Protein AF-A0A931T6P8-F1 (afdb_monomer_lite)

Radius of gyration: 21.09 Å; chains: 1; bounding box: 50×31×60 Å

Foldseek 3Di:
DPPQDWDADPNATAGEQECAPNDLVRLVVRLVVVVVVQVPADWLQHHYEYECAPPDDDPVSVVSVLVSLQVSLRRHNAYEYERCVPPVVVQVVSCVRSVHNYYYDPDDVVSSVVSVVSRDPPVPPPDPDPPQWDWDDDPNATATEHECRSPDPVRLLVSLVVNLVVQVPADFLRYEYEYEDDSYDDDPVSVVSVLCSLQSNNRRYQAYEYEHCDVNQVVVVVSCVVRVHHYDYDPDDVVRRVVSVVSVVVSVVD

Structure (mmCIF, N/CA/C/O backbone):
data_AF-A0A931T6P8-F1
#
_entry.id   AF-A0A931T6P8-F1
#
loop_
_atom_site.group_PDB
_atom_site.id
_atom_site.type_symbol
_atom_site.label_atom_id
_atom_site.label_alt_id
_atom_site.label_comp_id
_atom_site.label_asym_id
_atom_site.label_entity_id
_atom_site.label_seq_id
_atom_site.pdbx_PDB_ins_code
_atom_site.Cartn_x
_atom_site.Cartn_y
_atom_site.Cartn_z
_atom_site.occupancy
_atom_site.B_iso_or_equiv
_atom_site.auth_seq_id
_atom_site.auth_comp_id
_atom_site.auth_asym_id
_atom_site.auth_atom_id
_atom_site.pdbx_PDB_model_num
ATOM 1 N N . MET A 1 1 ? 8.981 4.188 -32.447 1.00 56.59 1 MET A N 1
ATOM 2 C CA . MET A 1 1 ? 8.671 3.344 -31.278 1.00 56.59 1 MET A CA 1
ATOM 3 C C . MET A 1 1 ? 7.457 3.968 -30.621 1.00 56.59 1 MET A C 1
ATOM 5 O O . MET A 1 1 ? 7.487 5.170 -30.411 1.00 56.59 1 MET A O 1
ATOM 9 N N . ASP A 1 2 ? 6.386 3.205 -30.419 1.00 75.81 2 ASP A N 1
ATOM 10 C CA . ASP A 1 2 ? 5.146 3.696 -29.800 1.00 75.81 2 ASP A CA 1
ATOM 11 C C . ASP A 1 2 ? 5.153 3.282 -28.321 1.00 75.81 2 ASP A C 1
ATOM 13 O O . ASP A 1 2 ? 4.656 2.219 -27.945 1.00 75.81 2 ASP A O 1
ATOM 17 N N . THR A 1 3 ? 5.896 4.038 -27.516 1.00 86.19 3 THR A N 1
ATOM 18 C CA . THR A 1 3 ? 6.133 3.801 -26.087 1.00 86.19 3 THR A CA 1
ATOM 19 C C . THR A 1 3 ? 6.489 5.133 -25.433 1.00 86.19 3 THR A C 1
ATOM 21 O O . THR A 1 3 ? 7.280 5.869 -26.022 1.00 86.19 3 THR A O 1
ATOM 24 N N . PRO A 1 4 ? 5.993 5.436 -24.223 1.00 92.06 4 PRO A N 1
ATOM 25 C CA . PRO A 1 4 ? 5.059 4.665 -23.392 1.00 92.06 4 PRO A CA 1
ATOM 26 C C . PRO A 1 4 ? 3.636 4.582 -23.978 1.00 92.06 4 PRO A C 1
ATOM 28 O O . PRO A 1 4 ? 3.110 5.569 -24.480 1.00 92.06 4 PRO A O 1
ATOM 31 N N . ARG A 1 5 ? 2.961 3.430 -23.855 1.00 94.56 5 ARG A N 1
ATOM 32 C CA . ARG A 1 5 ? 1.541 3.292 -24.255 1.00 94.56 5 ARG A CA 1
ATOM 33 C C . ARG A 1 5 ? 0.763 2.338 -23.360 1.00 94.56 5 ARG A C 1
ATOM 35 O O . ARG A 1 5 ? 1.334 1.398 -22.821 1.00 94.56 5 ARG A O 1
ATOM 42 N N . PHE A 1 6 ? -0.547 2.532 -23.243 1.00 94.12 6 PHE A N 1
ATOM 43 C CA . PHE A 1 6 ? -1.414 1.590 -22.533 1.00 94.12 6 PHE A CA 1
ATOM 44 C C . PHE A 1 6 ? -1.954 0.503 -23.463 1.00 94.12 6 PHE A C 1
ATOM 46 O O . PHE A 1 6 ? -2.319 0.771 -24.607 1.00 94.12 6 PHE A O 1
ATOM 53 N N . VAL A 1 7 ? -2.047 -0.718 -22.942 1.00 95.19 7 VAL A N 1
ATOM 54 C CA . VAL A 1 7 ? -2.802 -1.825 -23.537 1.00 95.19 7 VAL A CA 1
ATOM 55 C C . VAL A 1 7 ? -3.835 -2.334 -22.549 1.00 95.19 7 VAL A C 1
ATOM 57 O O . VAL A 1 7 ? -3.605 -2.316 -21.339 1.00 95.19 7 VAL A O 1
ATOM 60 N N . THR A 1 8 ? -4.959 -2.816 -23.067 1.00 93.31 8 THR A N 1
ATOM 61 C CA . THR A 1 8 ? -5.958 -3.514 -22.261 1.00 93.31 8 THR A CA 1
ATOM 62 C C . THR A 1 8 ? -5.798 -5.016 -22.461 1.00 93.31 8 THR A C 1
ATOM 64 O O . THR A 1 8 ? -5.935 -5.505 -23.580 1.00 93.31 8 THR A O 1
ATOM 67 N N . HIS A 1 9 ? -5.547 -5.751 -21.378 1.00 93.62 9 HIS A N 1
ATOM 68 C CA . HIS A 1 9 ? -5.449 -7.213 -21.377 1.00 93.62 9 HIS A CA 1
ATOM 69 C C . HIS A 1 9 ? -6.305 -7.782 -20.253 1.00 93.62 9 HIS A C 1
ATOM 71 O O . HIS A 1 9 ? -6.116 -7.422 -19.095 1.00 93.62 9 HIS A O 1
ATOM 77 N N . ARG A 1 10 ? -7.281 -8.639 -20.580 1.00 89.94 10 ARG A N 1
ATOM 78 C CA . ARG A 1 10 ? -8.224 -9.231 -19.603 1.00 89.94 10 ARG A CA 1
ATOM 79 C C . ARG A 1 10 ? -8.883 -8.204 -18.658 1.00 89.94 10 ARG A C 1
ATOM 81 O O . ARG A 1 10 ? -9.128 -8.493 -17.495 1.00 89.94 10 ARG A O 1
ATOM 88 N N . GLY A 1 11 ? -9.172 -7.000 -19.161 1.00 85.25 11 GLY A N 1
ATOM 89 C CA . GLY A 1 11 ? -9.772 -5.908 -18.379 1.00 85.25 11 GLY A CA 1
ATOM 90 C C . GLY A 1 11 ? -8.785 -5.095 -17.527 1.00 85.25 11 GLY A C 1
ATOM 91 O O . GLY A 1 11 ? -9.181 -4.094 -16.926 1.00 85.25 11 GLY A O 1
ATOM 92 N N . ALA A 1 12 ? -7.505 -5.467 -17.513 1.00 86.50 12 ALA A N 1
ATOM 93 C CA . ALA A 1 12 ? -6.438 -4.695 -16.895 1.00 86.50 12 ALA A CA 1
ATOM 94 C C . ALA A 1 12 ? -5.843 -3.692 -17.887 1.00 86.50 12 ALA A C 1
ATOM 96 O O . ALA A 1 12 ? -5.541 -4.047 -19.026 1.00 86.50 12 ALA A O 1
ATOM 97 N N . ASN A 1 13 ? -5.632 -2.451 -17.441 1.00 92.56 13 ASN A N 1
ATOM 98 C CA . ASN A 1 13 ? -4.863 -1.457 -18.189 1.00 92.56 13 ASN A CA 1
ATOM 99 C C . ASN A 1 13 ? -3.390 -1.549 -17.784 1.00 92.56 13 ASN A C 1
ATOM 101 O O . ASN A 1 13 ? -3.043 -1.330 -16.623 1.00 92.56 13 ASN A O 1
ATOM 105 N N . ILE A 1 14 ? -2.535 -1.876 -18.748 1.00 94.94 14 ILE A N 1
ATOM 106 C CA . ILE A 1 14 ? -1.112 -2.145 -18.551 1.00 94.94 14 ILE A CA 1
ATOM 107 C C . ILE A 1 14 ? -0.308 -1.120 -19.348 1.00 94.94 14 ILE A C 1
ATOM 109 O O . ILE A 1 14 ? -0.512 -0.962 -20.550 1.00 94.94 14 ILE A O 1
ATOM 113 N N . LEU A 1 15 ? 0.608 -0.420 -18.680 1.00 95.81 15 LEU A N 1
ATOM 114 C CA . LEU A 1 15 ? 1.569 0.467 -19.323 1.00 95.81 15 LEU A CA 1
ATOM 115 C C . LEU A 1 15 ? 2.698 -0.364 -19.928 1.00 95.81 15 LEU A C 1
ATOM 117 O O . LEU A 1 15 ? 3.416 -1.060 -19.215 1.00 95.81 15 LEU A O 1
ATOM 121 N N . VAL A 1 16 ? 2.873 -0.265 -21.235 1.00 94.75 16 VAL A N 1
ATOM 122 C CA . VAL A 1 16 ? 3.936 -0.932 -21.978 1.00 94.75 16 VAL A CA 1
ATOM 123 C C . VAL A 1 16 ? 5.077 0.047 -22.217 1.00 94.75 16 VAL A C 1
ATOM 125 O O . VAL A 1 16 ? 4.866 1.136 -22.758 1.00 94.75 16 VAL A O 1
ATOM 128 N N . LEU A 1 17 ? 6.274 -0.372 -21.815 1.00 92.75 17 LEU A N 1
ATOM 129 C CA . LEU A 1 17 ? 7.544 0.309 -22.018 1.00 92.75 17 LEU A CA 1
ATOM 130 C C . LEU A 1 17 ? 8.416 -0.559 -22.924 1.00 92.75 17 LEU A C 1
ATOM 132 O O . LEU A 1 17 ? 8.845 -1.640 -22.530 1.00 92.75 17 LEU A O 1
ATOM 136 N N . ASP A 1 18 ? 8.649 -0.114 -24.152 1.00 90.44 18 ASP A N 1
ATOM 137 C CA . ASP A 1 18 ? 9.391 -0.892 -25.141 1.00 90.44 18 ASP A CA 1
ATOM 138 C C . ASP A 1 18 ? 10.801 -0.332 -25.335 1.00 90.44 18 ASP A C 1
ATOM 140 O O . ASP A 1 18 ? 10.979 0.752 -25.886 1.00 90.44 18 ASP A O 1
ATOM 144 N N . TYR A 1 19 ? 11.809 -1.053 -24.850 1.00 87.25 19 TYR A N 1
ATOM 145 C CA . TYR A 1 19 ? 13.216 -0.670 -24.986 1.00 87.25 19 TYR A CA 1
ATOM 146 C C . TYR A 1 19 ? 13.944 -1.514 -26.033 1.00 87.25 19 TYR A C 1
ATOM 148 O O . TYR A 1 19 ? 15.168 -1.417 -26.140 1.00 87.25 19 TYR A O 1
ATOM 156 N N . ALA A 1 20 ? 13.231 -2.353 -26.791 1.00 83.69 20 ALA A N 1
ATOM 157 C CA . ALA A 1 20 ? 13.868 -3.273 -27.718 1.00 83.69 20 ALA A CA 1
ATOM 158 C C . ALA A 1 20 ? 14.706 -2.516 -28.764 1.00 83.69 20 ALA A C 1
ATOM 160 O O . ALA A 1 20 ? 14.203 -1.646 -29.479 1.00 83.69 20 ALA A O 1
ATOM 161 N N . GLY A 1 21 ? 16.005 -2.827 -28.824 1.00 80.00 21 GLY A N 1
ATOM 162 C CA . GLY A 1 21 ? 16.964 -2.180 -29.728 1.00 80.00 21 GLY A CA 1
ATOM 163 C C . GLY A 1 21 ? 17.149 -0.666 -29.533 1.00 80.00 21 GLY A C 1
ATOM 164 O O . GLY A 1 21 ? 17.643 -0.001 -30.444 1.00 80.00 21 GLY A O 1
ATOM 165 N N . ALA A 1 22 ? 16.735 -0.096 -28.396 1.00 82.88 22 ALA A N 1
ATOM 166 C CA . ALA A 1 22 ? 16.905 1.330 -28.131 1.00 82.88 22 ALA A CA 1
ATOM 167 C C . ALA A 1 22 ? 18.387 1.697 -27.918 1.00 82.88 22 ALA A C 1
ATOM 169 O O . ALA A 1 22 ? 19.143 0.984 -27.264 1.00 82.88 22 ALA A O 1
ATOM 170 N N . SER A 1 23 ? 18.804 2.854 -28.432 1.00 81.44 23 SER A N 1
ATOM 171 C CA . SER A 1 23 ? 20.076 3.484 -28.072 1.00 81.44 23 SER A CA 1
ATOM 172 C C . SER A 1 23 ? 19.998 4.140 -26.686 1.00 81.44 23 SER A C 1
ATOM 174 O O . SER A 1 23 ? 18.911 4.393 -26.165 1.00 81.44 23 SER A O 1
ATOM 176 N N . ALA A 1 24 ? 21.140 4.519 -26.103 1.00 78.00 24 ALA A N 1
ATOM 177 C CA . ALA A 1 24 ? 21.168 5.226 -24.818 1.00 78.00 24 ALA A CA 1
ATOM 178 C C . ALA A 1 24 ? 20.370 6.550 -24.828 1.00 78.00 24 ALA A C 1
ATOM 180 O O . ALA A 1 24 ? 19.699 6.883 -23.849 1.00 78.00 24 ALA A O 1
ATOM 181 N N . SER A 1 25 ? 20.394 7.297 -25.940 1.00 81.69 25 SER A N 1
ATOM 182 C CA . SER A 1 25 ? 19.621 8.539 -26.075 1.00 81.69 25 SER A CA 1
ATOM 183 C C . SER A 1 25 ? 18.123 8.275 -26.221 1.00 81.69 25 SER A C 1
ATOM 185 O O . SER A 1 25 ? 17.317 9.006 -25.645 1.00 81.69 25 SER A O 1
ATOM 187 N N . GLN A 1 26 ? 17.745 7.208 -26.933 1.00 85.44 26 GLN A N 1
ATOM 188 C CA . GLN A 1 26 ? 16.353 6.769 -27.037 1.00 85.44 26 GLN A CA 1
ATOM 189 C C . GLN A 1 26 ? 15.828 6.287 -25.686 1.00 85.44 26 GLN A C 1
ATOM 191 O O . GLN A 1 26 ? 14.740 6.696 -25.295 1.00 85.44 26 GLN A O 1
ATOM 196 N N . LEU A 1 27 ? 16.617 5.512 -24.933 1.00 83.88 27 LEU A N 1
ATOM 197 C CA . LEU A 1 27 ? 16.257 5.106 -23.576 1.00 83.88 27 LEU A CA 1
ATOM 198 C C . LEU A 1 27 ? 15.970 6.337 -22.708 1.00 83.88 27 LEU A C 1
ATOM 200 O O . LEU A 1 27 ? 14.916 6.407 -22.090 1.00 83.88 27 LEU A O 1
ATOM 204 N N . CYS A 1 28 ? 16.859 7.334 -22.700 1.00 84.19 28 CYS A N 1
ATOM 205 C CA . CYS A 1 28 ? 16.660 8.558 -21.920 1.00 84.19 28 CYS A CA 1
ATOM 206 C C . CYS A 1 28 ? 15.348 9.282 -22.281 1.00 84.19 28 CYS A C 1
ATOM 208 O O . CYS A 1 28 ? 14.597 9.687 -21.391 1.00 84.19 28 CYS A O 1
ATOM 210 N N . ALA A 1 29 ? 15.036 9.393 -23.577 1.00 86.50 29 ALA A N 1
ATOM 211 C CA . ALA A 1 29 ? 13.784 9.991 -24.037 1.00 86.50 29 ALA A CA 1
ATOM 212 C C . ALA A 1 29 ? 12.556 9.192 -23.567 1.00 86.50 29 ALA A C 1
ATOM 214 O O . ALA A 1 29 ? 11.629 9.780 -23.009 1.00 86.50 29 ALA A O 1
ATOM 215 N N . ILE A 1 30 ? 12.584 7.863 -23.714 1.00 88.94 30 ILE A N 1
ATOM 216 C CA . ILE A 1 30 ? 11.477 6.988 -23.308 1.00 88.94 30 ILE A CA 1
ATOM 217 C C . ILE A 1 30 ? 11.267 7.043 -21.791 1.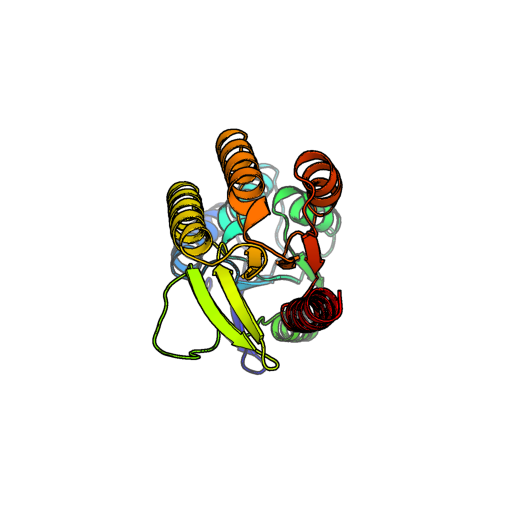00 88.94 30 ILE A C 1
ATOM 219 O O . ILE A 1 30 ? 10.127 7.134 -21.345 1.00 88.94 30 ILE A O 1
ATOM 223 N N . LEU A 1 31 ? 12.342 7.023 -20.991 1.00 88.75 31 LEU A N 1
ATOM 224 C CA . LEU A 1 31 ? 12.253 7.117 -19.528 1.00 88.75 31 LEU A CA 1
ATOM 225 C C . LEU A 1 31 ? 11.639 8.451 -19.084 1.00 88.75 31 LEU A C 1
ATOM 227 O O . LEU A 1 31 ? 10.833 8.484 -18.157 1.00 88.75 31 LEU A O 1
ATOM 231 N N . LYS A 1 32 ? 11.986 9.555 -19.753 1.00 87.88 32 LYS A N 1
ATOM 232 C CA . LYS A 1 32 ? 11.421 10.872 -19.444 1.00 87.88 32 LYS A CA 1
ATOM 233 C C . LYS A 1 32 ? 9.930 10.943 -19.780 1.00 87.88 32 LYS A C 1
ATOM 235 O O . LYS A 1 32 ? 9.144 11.432 -18.973 1.00 87.88 32 LYS A O 1
ATOM 240 N N . GLU A 1 33 ? 9.538 10.443 -20.947 1.00 90.69 33 GLU A N 1
ATOM 241 C CA . GLU A 1 33 ? 8.135 10.428 -21.366 1.00 90.69 33 GLU A CA 1
ATOM 242 C C . GLU A 1 33 ? 7.292 9.495 -20.485 1.00 90.69 33 GLU A C 1
ATOM 244 O O . GLU A 1 33 ? 6.190 9.849 -20.057 1.00 90.69 33 GLU A O 1
ATOM 249 N N . SER A 1 34 ? 7.824 8.321 -20.134 1.00 91.69 34 SER A N 1
ATOM 250 C CA . SER A 1 34 ? 7.124 7.379 -19.264 1.00 91.69 34 SER A CA 1
ATOM 251 C C . SER A 1 34 ? 6.911 7.942 -17.866 1.00 91.69 34 SER A C 1
ATOM 253 O O . SER A 1 34 ? 5.833 7.751 -17.311 1.00 91.69 34 SER A O 1
ATOM 255 N N . GLU A 1 35 ? 7.845 8.717 -17.316 1.00 89.75 35 GLU A N 1
ATOM 256 C CA . GLU A 1 35 ? 7.628 9.413 -16.045 1.00 89.75 35 GLU A CA 1
ATOM 257 C C . GLU A 1 35 ? 6.428 10.371 -16.076 1.00 89.75 35 GLU A C 1
ATOM 259 O O . GLU A 1 35 ? 5.661 10.428 -15.112 1.00 89.75 35 GLU A O 1
ATOM 264 N N . GLU A 1 36 ? 6.231 11.115 -17.168 1.00 88.25 36 GLU A N 1
ATOM 265 C CA . GLU A 1 36 ? 5.081 12.016 -17.309 1.00 88.25 36 GLU A CA 1
ATOM 266 C C . GLU A 1 36 ? 3.753 11.251 -17.350 1.00 88.25 36 GLU A C 1
ATOM 268 O O . GLU A 1 36 ? 2.748 11.717 -16.805 1.00 88.25 36 GLU A O 1
ATOM 273 N N . VAL A 1 37 ? 3.742 10.069 -17.972 1.00 91.19 37 VAL A N 1
ATOM 274 C CA . VAL A 1 37 ? 2.567 9.189 -18.024 1.00 91.19 37 VAL A CA 1
ATOM 275 C C . VAL A 1 37 ? 2.306 8.532 -16.668 1.00 91.19 37 VAL A C 1
ATOM 277 O O . VAL A 1 37 ? 1.162 8.528 -16.206 1.00 91.19 37 VAL A O 1
ATOM 280 N N . ILE A 1 38 ? 3.353 8.022 -16.013 1.00 89.69 38 ILE A N 1
ATOM 281 C CA . ILE A 1 38 ? 3.294 7.337 -14.715 1.00 89.69 38 ILE A CA 1
ATOM 282 C C . ILE A 1 38 ? 2.766 8.281 -13.635 1.00 89.69 38 ILE A C 1
ATOM 284 O O . ILE A 1 38 ? 1.850 7.919 -12.899 1.00 89.69 38 ILE A O 1
ATOM 288 N N . ARG A 1 39 ? 3.277 9.518 -13.571 1.00 85.62 39 ARG A N 1
ATOM 289 C CA . ARG A 1 39 ? 2.896 10.495 -12.535 1.00 85.62 39 ARG A CA 1
ATOM 290 C C . ARG A 1 39 ? 1.431 10.934 -12.606 1.00 85.62 39 ARG A C 1
ATOM 292 O O . ARG A 1 39 ? 0.905 11.411 -11.605 1.00 85.62 39 ARG A O 1
ATOM 299 N N . LYS A 1 40 ? 0.768 10.754 -13.754 1.00 84.25 40 LYS A N 1
ATOM 300 C CA . LYS A 1 40 ? -0.673 11.015 -13.932 1.00 84.25 40 LYS A CA 1
ATOM 301 C C . LYS A 1 40 ? -1.559 9.881 -13.407 1.00 84.25 40 LYS A C 1
ATOM 303 O O . LYS A 1 40 ? -2.771 10.058 -13.327 1.00 84.25 40 LYS A O 1
ATOM 308 N N . GLN A 1 41 ? -0.981 8.727 -13.074 1.00 81.69 41 GLN A N 1
ATOM 309 C CA . GLN A 1 41 ? -1.734 7.574 -12.592 1.00 81.69 41 GLN A CA 1
ATOM 310 C C . GLN A 1 41 ? -1.971 7.656 -11.080 1.00 81.69 41 GLN A C 1
ATOM 312 O O . GLN A 1 41 ? -1.166 8.248 -10.352 1.00 81.69 41 GLN A O 1
ATOM 317 N N . PRO A 1 42 ? -3.037 7.020 -10.568 1.00 75.44 42 PRO A N 1
ATOM 318 C CA . PRO A 1 42 ? -3.187 6.818 -9.136 1.00 75.44 42 PRO A CA 1
ATOM 319 C C . PRO A 1 42 ? -1.997 6.036 -8.564 1.00 75.44 42 PRO A C 1
ATOM 321 O O . PRO A 1 42 ? -1.500 5.084 -9.174 1.00 75.44 42 PRO A O 1
ATOM 324 N N . GLN A 1 43 ? -1.544 6.414 -7.372 1.00 77.56 43 GLN A N 1
ATOM 325 C CA . GLN A 1 43 ? -0.450 5.709 -6.709 1.00 77.56 43 GLN A CA 1
ATOM 326 C C . GLN A 1 43 ? -0.826 4.251 -6.394 1.00 77.56 43 GLN A C 1
ATOM 328 O O . GLN A 1 43 ? -1.969 3.951 -6.051 1.00 77.56 43 GLN A O 1
ATOM 333 N N . GLY A 1 44 ? 0.139 3.340 -6.535 1.00 74.06 44 GLY A N 1
ATOM 334 C CA . GLY A 1 44 ? -0.021 1.899 -6.330 1.00 74.06 44 GLY A CA 1
ATOM 335 C C . GLY A 1 44 ? -1.001 1.198 -7.277 1.00 74.06 44 GLY A C 1
ATOM 336 O O . GLY A 1 44 ? -1.430 0.091 -6.961 1.00 74.06 44 GLY A O 1
ATOM 337 N N . SER A 1 45 ? -1.389 1.825 -8.395 1.00 78.94 45 SER A N 1
ATOM 338 C CA . SER A 1 45 ? -2.366 1.267 -9.347 1.00 78.94 45 SER A CA 1
ATOM 339 C C . SER A 1 45 ? -1.744 0.718 -10.630 1.00 78.94 45 SER A C 1
ATOM 341 O O . SER A 1 45 ? -2.375 -0.063 -11.338 1.00 78.94 45 SER A O 1
ATOM 343 N N . LEU A 1 46 ? -0.510 1.113 -10.943 1.00 88.94 46 LEU A N 1
ATOM 344 C CA . LEU A 1 46 ? 0.037 0.935 -12.277 1.00 88.94 46 LEU A CA 1
ATOM 345 C C . LEU A 1 46 ? 0.615 -0.466 -12.483 1.00 88.94 46 LEU A C 1
ATOM 347 O O . LEU A 1 46 ? 1.520 -0.893 -11.765 1.00 88.94 46 LEU A O 1
ATOM 351 N N . LEU A 1 47 ? 0.132 -1.158 -13.509 1.00 92.12 47 LEU A N 1
ATOM 352 C CA . LEU A 1 47 ? 0.720 -2.392 -14.018 1.00 92.12 47 LEU A CA 1
ATOM 353 C C . LEU A 1 47 ? 1.648 -2.042 -15.177 1.00 92.12 47 LEU A C 1
ATOM 355 O O . LEU A 1 47 ? 1.229 -1.334 -16.090 1.00 92.12 47 LEU A O 1
ATOM 359 N N . MET A 1 48 ? 2.895 -2.507 -15.140 1.00 93.75 48 MET A N 1
ATOM 360 C CA . MET A 1 48 ? 3.895 -2.162 -16.157 1.00 93.75 48 MET A CA 1
ATOM 361 C C . MET A 1 48 ? 4.469 -3.410 -16.818 1.00 93.75 48 MET A C 1
ATOM 363 O O . MET A 1 48 ? 4.905 -4.321 -16.121 1.00 93.75 48 MET A O 1
ATOM 367 N N . LEU A 1 49 ? 4.513 -3.431 -18.146 1.00 94.25 49 LEU A N 1
ATOM 368 C CA . LEU A 1 49 ? 5.253 -4.411 -18.934 1.00 94.25 49 LEU A CA 1
ATOM 369 C C . LEU A 1 49 ? 6.437 -3.710 -19.597 1.00 94.25 49 LEU A C 1
ATOM 371 O O . LEU A 1 49 ? 6.239 -2.773 -20.365 1.00 94.25 49 LEU A O 1
ATOM 375 N N . THR A 1 50 ? 7.648 -4.193 -19.347 1.00 91.75 50 THR A N 1
ATOM 376 C CA . THR A 1 50 ? 8.861 -3.673 -19.978 1.00 91.75 50 THR A CA 1
ATOM 377 C C . THR A 1 50 ? 9.450 -4.704 -20.935 1.00 91.75 50 THR A C 1
ATOM 379 O O . THR A 1 50 ? 9.730 -5.830 -20.527 1.00 91.75 50 THR A O 1
ATOM 382 N N . ARG A 1 51 ? 9.678 -4.332 -22.197 1.00 90.06 51 ARG A N 1
ATOM 383 C CA . ARG A 1 51 ? 10.345 -5.184 -23.196 1.00 90.06 51 ARG A CA 1
ATOM 384 C C . ARG A 1 51 ? 11.803 -4.774 -23.355 1.00 90.06 51 ARG A C 1
ATOM 386 O O . ARG A 1 51 ? 12.078 -3.589 -23.525 1.00 90.06 51 ARG A O 1
ATOM 393 N N . MET A 1 52 ? 12.729 -5.731 -23.300 1.00 85.00 52 MET A N 1
ATOM 394 C CA . MET A 1 52 ? 14.177 -5.460 -23.272 1.00 85.00 52 MET A CA 1
ATOM 395 C C . MET A 1 52 ? 15.006 -6.223 -24.323 1.00 85.00 52 MET A C 1
ATOM 397 O O . MET A 1 52 ? 16.227 -6.288 -24.205 1.00 85.00 52 MET A O 1
ATOM 401 N N . HIS A 1 53 ? 14.386 -6.758 -25.378 1.00 80.69 53 HIS A N 1
ATOM 402 C CA . HIS A 1 53 ? 15.100 -7.553 -26.388 1.00 80.69 53 HIS A CA 1
ATOM 403 C C . HIS A 1 53 ? 16.211 -6.777 -27.114 1.00 80.69 53 HIS A C 1
ATOM 405 O O . HIS A 1 53 ? 16.002 -5.660 -27.592 1.00 80.69 53 HIS A O 1
ATOM 411 N N . GLY A 1 54 ? 17.383 -7.404 -27.256 1.00 71.25 54 GLY A N 1
ATOM 412 C CA . GLY A 1 54 ? 18.492 -6.856 -28.047 1.00 71.25 54 GLY A CA 1
ATOM 413 C C . GLY A 1 54 ? 19.073 -5.548 -27.501 1.00 71.25 54 GLY A C 1
ATOM 414 O O . GLY A 1 54 ? 19.670 -4.788 -28.259 1.00 71.25 54 GLY A O 1
ATOM 415 N N . TYR A 1 55 ? 18.863 -5.256 -26.215 1.00 67.62 55 TYR A N 1
ATOM 416 C CA . TYR A 1 55 ? 19.385 -4.057 -25.569 1.00 67.62 55 TYR A CA 1
ATOM 417 C C . TYR A 1 55 ? 20.794 -4.308 -25.005 1.00 67.62 55 TYR A C 1
ATOM 419 O O . TYR A 1 55 ? 20.989 -5.179 -24.154 1.00 67.62 55 TYR A O 1
ATOM 427 N N . GLU A 1 56 ? 21.783 -3.532 -25.452 1.00 63.31 56 GLU A N 1
ATOM 428 C CA . GLU A 1 56 ? 23.151 -3.592 -24.929 1.00 63.31 56 GLU A CA 1
ATOM 429 C C . GLU A 1 56 ? 23.293 -2.676 -23.704 1.00 63.31 56 GLU A C 1
ATOM 431 O O . GLU A 1 56 ? 23.223 -1.448 -23.788 1.00 63.31 56 GLU A O 1
ATOM 436 N N . PHE A 1 57 ? 23.487 -3.273 -22.529 1.00 66.12 57 PHE A N 1
ATOM 437 C CA . PHE A 1 57 ? 23.593 -2.528 -21.279 1.00 66.12 57 PHE A CA 1
ATOM 438 C C . PHE A 1 57 ? 25.011 -1.997 -21.031 1.00 66.12 57 PHE A C 1
ATOM 440 O O . PHE A 1 57 ? 25.941 -2.760 -20.777 1.00 66.12 57 PHE A O 1
ATOM 447 N N . GLY A 1 58 ? 25.148 -0.669 -21.000 1.00 67.25 58 GLY A N 1
ATOM 448 C CA . GLY A 1 58 ? 26.280 0.036 -20.390 1.00 67.25 58 GLY A CA 1
ATOM 449 C C . GLY A 1 58 ? 26.005 0.436 -18.932 1.00 67.25 58 GLY A C 1
ATOM 450 O O . GLY A 1 58 ? 24.857 0.462 -18.482 1.00 67.25 58 GLY A O 1
ATOM 451 N N . SER A 1 59 ? 27.051 0.793 -18.180 1.00 70.19 59 SER A N 1
ATOM 452 C CA . SER A 1 59 ? 26.930 1.253 -16.782 1.00 70.19 59 SER A CA 1
ATOM 453 C C . SER A 1 59 ? 26.030 2.486 -16.628 1.00 70.19 59 SER A C 1
ATOM 455 O O . SER A 1 59 ? 25.261 2.571 -15.673 1.00 70.19 59 SER A O 1
ATOM 457 N N . GLU A 1 60 ? 26.070 3.408 -17.589 1.00 73.06 60 GLU A N 1
ATOM 458 C CA . GLU A 1 60 ? 25.255 4.627 -17.594 1.00 73.06 60 GLU A CA 1
ATOM 459 C C . GLU A 1 60 ? 23.762 4.328 -17.808 1.00 73.06 60 GLU A C 1
ATOM 461 O O . GLU A 1 60 ? 22.921 4.764 -17.022 1.00 73.06 60 GLU A O 1
ATOM 466 N N . SER A 1 61 ? 23.417 3.504 -18.804 1.00 73.81 61 SER A N 1
ATOM 467 C CA . SER A 1 61 ? 22.030 3.080 -19.045 1.00 73.81 61 SER A CA 1
ATOM 468 C C . SER A 1 61 ? 21.452 2.274 -17.878 1.00 73.81 61 SER A C 1
ATOM 470 O O . SER A 1 61 ? 20.283 2.447 -17.536 1.00 73.81 61 SER A O 1
ATOM 472 N N . ASN A 1 62 ? 22.274 1.444 -17.224 1.00 74.94 62 ASN A N 1
ATOM 473 C CA . ASN A 1 62 ? 21.885 0.731 -16.005 1.00 74.94 62 ASN A CA 1
ATOM 474 C C . ASN A 1 62 ? 21.510 1.700 -14.880 1.00 74.94 62 ASN A C 1
ATOM 476 O O . ASN A 1 62 ? 20.471 1.534 -14.242 1.00 74.94 62 ASN A O 1
ATOM 480 N N . GLN A 1 63 ? 22.328 2.729 -14.652 1.00 76.19 63 GLN A N 1
ATOM 481 C CA . GLN A 1 63 ? 22.067 3.713 -13.609 1.00 76.19 63 GLN A CA 1
ATOM 482 C C . GLN A 1 63 ? 20.793 4.518 -13.891 1.00 76.19 63 GLN A C 1
ATOM 484 O O . GLN A 1 63 ? 20.006 4.755 -12.972 1.00 76.19 63 GLN A O 1
ATOM 489 N N . LEU A 1 64 ? 20.555 4.899 -15.150 1.00 79.44 64 LEU A N 1
ATOM 490 C CA . LEU A 1 64 ? 19.323 5.579 -15.557 1.00 79.44 64 LEU A CA 1
ATOM 491 C C . LEU A 1 64 ? 18.091 4.707 -15.305 1.00 79.44 64 LEU A C 1
ATOM 493 O O . LEU A 1 64 ? 17.119 5.169 -14.710 1.00 79.44 64 LEU A O 1
ATOM 497 N N . LEU A 1 65 ? 18.153 3.428 -15.682 1.00 78.50 65 LEU A N 1
ATOM 498 C CA . LEU A 1 65 ? 17.056 2.492 -15.466 1.00 78.50 65 LEU A CA 1
ATOM 499 C C . LEU A 1 65 ? 16.777 2.279 -13.972 1.00 78.50 65 LEU A C 1
ATOM 501 O O . LEU A 1 65 ? 15.621 2.307 -13.558 1.00 78.50 65 LEU A O 1
ATOM 505 N N . LEU A 1 66 ? 17.817 2.101 -13.152 1.00 76.88 66 LEU A N 1
ATOM 506 C CA . LEU A 1 66 ? 17.668 1.953 -11.701 1.00 76.88 66 LEU A CA 1
ATOM 507 C C . LEU A 1 66 ? 17.070 3.210 -11.060 1.00 76.88 66 LEU A C 1
ATOM 509 O O . LEU A 1 66 ? 16.168 3.097 -10.234 1.00 76.88 66 LEU A O 1
ATOM 513 N N . THR A 1 67 ? 17.519 4.394 -11.483 1.00 80.19 67 THR A N 1
ATOM 514 C CA . THR A 1 67 ? 16.984 5.683 -11.012 1.00 80.19 67 THR A CA 1
ATOM 515 C C . THR A 1 67 ? 15.508 5.829 -11.375 1.00 80.19 67 THR A C 1
ATOM 517 O O . THR A 1 67 ? 14.692 6.236 -10.553 1.00 80.19 67 THR A O 1
ATOM 520 N N . HIS A 1 68 ? 15.141 5.428 -12.591 1.00 83.69 68 HIS A N 1
ATOM 521 C CA . HIS A 1 68 ? 13.757 5.429 -13.049 1.00 83.69 68 HIS A CA 1
ATOM 522 C C . HIS A 1 68 ? 12.883 4.411 -12.296 1.00 83.69 68 HIS A C 1
ATOM 524 O O . HIS A 1 68 ? 11.731 4.689 -11.961 1.00 83.69 68 HIS A O 1
ATOM 530 N N . ILE A 1 69 ? 13.415 3.220 -12.007 1.00 78.81 69 ILE A N 1
ATOM 531 C CA . ILE A 1 69 ? 12.724 2.199 -11.211 1.00 78.81 69 ILE A CA 1
ATOM 532 C C . ILE A 1 69 ? 12.446 2.718 -9.796 1.00 78.81 69 ILE A C 1
ATOM 534 O O . ILE A 1 69 ? 11.316 2.591 -9.323 1.00 78.81 69 ILE A O 1
ATOM 538 N N . ASP A 1 70 ? 13.446 3.319 -9.153 1.00 78.25 70 ASP A N 1
ATOM 539 C CA . ASP A 1 70 ? 13.337 3.896 -7.811 1.00 78.25 70 ASP A CA 1
ATOM 540 C C . ASP A 1 70 ? 12.313 5.042 -7.775 1.00 78.25 70 ASP A C 1
ATOM 542 O O . ASP A 1 70 ? 11.335 4.999 -7.023 1.00 78.25 70 ASP A O 1
ATOM 546 N N . GLY A 1 71 ? 12.452 6.005 -8.692 1.00 78.38 71 GLY A N 1
ATOM 547 C CA . GLY A 1 71 ? 11.593 7.187 -8.765 1.00 78.38 71 GLY A CA 1
ATOM 548 C C . GLY A 1 71 ? 10.118 6.881 -9.024 1.00 78.38 71 GLY A C 1
ATOM 549 O O . GLY A 1 71 ? 9.258 7.667 -8.640 1.00 78.38 71 GLY A O 1
ATOM 550 N N . ASN A 1 72 ? 9.805 5.729 -9.620 1.00 80.44 72 ASN A N 1
ATOM 551 C CA . ASN A 1 72 ? 8.437 5.342 -9.956 1.00 80.44 72 ASN A CA 1
ATOM 552 C C . ASN A 1 72 ? 7.815 4.360 -8.948 1.00 80.44 72 ASN A C 1
ATOM 554 O O . ASN A 1 72 ? 6.707 3.863 -9.175 1.00 80.44 72 ASN A O 1
ATOM 558 N N . GLY A 1 73 ? 8.518 4.003 -7.869 1.00 77.25 73 GLY A N 1
ATOM 559 C CA . GLY A 1 73 ? 8.043 3.079 -6.830 1.00 77.25 73 GLY A CA 1
ATOM 560 C C . GLY A 1 73 ? 6.614 3.357 -6.334 1.00 77.25 73 GLY A C 1
ATOM 561 O O . GLY A 1 73 ? 5.801 2.434 -6.353 1.00 77.25 73 GLY A O 1
ATOM 562 N N . PRO A 1 74 ? 6.253 4.610 -5.991 1.00 76.56 74 PRO A N 1
ATOM 563 C CA . PRO A 1 74 ? 4.933 4.940 -5.447 1.00 76.56 74 PRO A CA 1
ATOM 564 C C . PRO A 1 74 ? 3.741 4.632 -6.365 1.00 76.56 74 PRO A C 1
ATOM 566 O O . PRO A 1 74 ? 2.625 4.482 -5.875 1.00 76.56 74 PRO A O 1
ATOM 569 N N . TRP A 1 75 ? 3.936 4.542 -7.684 1.00 84.38 75 TRP A N 1
ATOM 570 C CA . TRP A 1 75 ? 2.851 4.314 -8.650 1.00 84.38 75 TRP A CA 1
ATOM 571 C C . TRP A 1 75 ? 2.682 2.851 -9.045 1.00 84.38 75 TRP A C 1
ATOM 573 O O . TRP A 1 75 ? 1.572 2.436 -9.378 1.00 84.38 75 TRP A O 1
ATOM 583 N N . ALA A 1 76 ? 3.758 2.070 -8.989 1.00 83.31 76 ALA A N 1
ATOM 584 C CA . ALA A 1 76 ? 3.771 0.691 -9.449 1.00 83.31 76 ALA A CA 1
ATOM 585 C C . ALA A 1 76 ? 2.990 -0.237 -8.500 1.00 83.31 76 ALA A C 1
ATOM 587 O O . ALA A 1 76 ? 3.294 -0.332 -7.315 1.00 83.31 76 ALA A O 1
ATOM 588 N N . CYS A 1 77 ? 2.013 -0.961 -9.045 1.00 82.19 77 CYS A N 1
ATOM 589 C CA . CYS A 1 77 ? 1.350 -2.093 -8.397 1.00 82.19 77 CYS A CA 1
ATOM 590 C C . CYS A 1 77 ? 2.143 -3.386 -8.625 1.00 82.19 77 CYS A C 1
ATOM 592 O O . CYS A 1 77 ? 2.478 -4.108 -7.687 1.00 82.19 77 CYS A O 1
ATOM 594 N N . ALA A 1 78 ? 2.467 -3.660 -9.888 1.00 87.94 78 ALA A N 1
ATOM 595 C CA . ALA A 1 78 ? 3.285 -4.789 -10.303 1.00 87.94 78 ALA A CA 1
ATOM 596 C C . ALA A 1 78 ? 3.999 -4.462 -11.613 1.00 87.94 78 ALA A C 1
ATOM 598 O O . ALA A 1 78 ? 3.611 -3.554 -12.356 1.00 87.94 78 ALA A O 1
ATOM 599 N N . SER A 1 79 ? 5.077 -5.181 -11.891 1.00 91.88 79 SER A N 1
ATOM 600 C CA . SER A 1 79 ? 5.877 -4.964 -13.087 1.00 91.88 79 SER A CA 1
ATOM 601 C C . SER A 1 79 ? 6.371 -6.290 -13.645 1.00 91.88 79 SER A C 1
ATOM 603 O O . SER A 1 79 ? 6.845 -7.147 -12.902 1.00 91.88 79 SER A O 1
ATOM 605 N N . ALA A 1 80 ? 6.269 -6.462 -14.952 1.00 92.81 80 ALA A N 1
ATOM 606 C CA . ALA A 1 80 ? 6.807 -7.606 -15.659 1.00 92.81 80 ALA A CA 1
ATOM 607 C C . ALA A 1 80 ? 7.872 -7.141 -16.647 1.00 92.81 80 ALA A C 1
ATOM 609 O O . ALA A 1 80 ? 7.762 -6.055 -17.216 1.00 92.81 80 ALA A O 1
ATOM 610 N N . VAL A 1 81 ? 8.896 -7.961 -16.848 1.00 91.06 81 VAL A N 1
ATOM 611 C CA . VAL A 1 81 ? 9.924 -7.713 -17.859 1.00 91.06 81 VAL A CA 1
ATOM 612 C C . VAL A 1 81 ? 10.064 -8.935 -18.749 1.00 91.06 81 VAL A C 1
ATOM 614 O O . VAL A 1 81 ? 10.133 -10.051 -18.236 1.00 91.06 81 VAL A O 1
ATOM 617 N N . VAL A 1 82 ? 10.136 -8.711 -20.059 1.00 90.88 82 VAL A N 1
ATOM 618 C CA . VAL A 1 82 ? 10.397 -9.739 -21.076 1.00 90.88 82 VAL A CA 1
ATOM 619 C C . VAL A 1 82 ? 11.665 -9.416 -21.856 1.00 90.88 82 VAL A C 1
ATOM 621 O O . VAL A 1 82 ? 12.017 -8.244 -22.025 1.00 90.88 82 VAL A O 1
ATOM 624 N N . GLY A 1 83 ? 12.370 -10.452 -22.311 1.00 84.69 83 GLY A N 1
ATOM 625 C CA . GLY A 1 83 ? 13.623 -10.291 -23.059 1.00 84.69 83 GLY A CA 1
ATOM 626 C C . GLY A 1 83 ? 14.831 -9.929 -22.196 1.00 84.69 83 GLY A C 1
ATOM 627 O O . GLY A 1 83 ? 15.745 -9.256 -22.661 1.00 84.69 83 GLY A O 1
ATOM 628 N N . LEU A 1 84 ? 14.842 -10.348 -20.925 1.00 76.25 84 LEU A N 1
ATOM 629 C CA . LEU A 1 84 ? 16.019 -10.279 -20.048 1.00 76.25 84 LEU A CA 1
ATOM 630 C C . LEU A 1 84 ? 16.916 -11.503 -20.268 1.00 76.25 84 LEU A C 1
ATOM 632 O O . LEU A 1 84 ? 17.186 -12.244 -19.324 1.00 76.25 84 LEU A O 1
ATOM 636 N N . ASP A 1 85 ? 17.382 -11.708 -21.500 1.00 70.94 85 ASP A N 1
ATOM 637 C CA . ASP A 1 85 ? 18.062 -12.940 -21.931 1.00 70.94 85 ASP A CA 1
ATOM 638 C C . ASP A 1 85 ? 19.164 -13.392 -20.944 1.00 70.94 85 ASP A C 1
ATOM 640 O O . ASP A 1 85 ? 19.278 -14.574 -20.614 1.00 70.94 85 ASP A O 1
ATOM 644 N N . HIS A 1 86 ? 19.945 -12.446 -20.396 1.00 59.41 86 HIS A N 1
ATOM 645 C CA . HIS A 1 86 ? 21.068 -12.728 -19.482 1.00 59.41 86 HIS A CA 1
ATOM 646 C C . HIS A 1 86 ? 21.122 -11.854 -18.214 1.00 59.41 86 HIS A C 1
ATOM 648 O O . HIS A 1 86 ? 22.107 -11.883 -17.476 1.00 59.41 86 HIS A O 1
ATOM 654 N N . LEU A 1 87 ? 20.079 -11.065 -17.932 1.00 64.44 87 LEU A N 1
ATOM 655 C CA . LEU A 1 87 ? 20.109 -10.013 -16.897 1.00 64.44 87 LEU A CA 1
ATOM 656 C C . LEU A 1 87 ? 19.108 -10.222 -15.759 1.00 64.44 87 LEU A C 1
ATOM 658 O O . LEU A 1 87 ? 18.749 -9.295 -15.030 1.00 64.44 87 LEU A O 1
ATOM 662 N N . THR A 1 88 ? 18.710 -11.470 -15.534 1.00 66.12 88 THR A N 1
ATOM 663 C CA . THR A 1 88 ? 17.820 -11.863 -14.431 1.00 66.12 88 THR A CA 1
ATOM 664 C C . THR A 1 88 ? 18.356 -11.461 -13.050 1.00 66.12 88 THR A C 1
ATOM 666 O O . THR A 1 88 ? 17.570 -11.212 -12.137 1.00 66.12 88 THR A O 1
ATOM 669 N N . ALA A 1 89 ? 19.677 -11.293 -12.899 1.00 66.62 89 ALA A N 1
ATOM 670 C CA . ALA A 1 89 ? 20.324 -10.821 -11.671 1.00 66.62 89 ALA A CA 1
ATOM 671 C C . ALA A 1 89 ? 19.945 -9.380 -11.259 1.00 66.62 89 ALA A C 1
ATOM 673 O O . ALA A 1 89 ? 20.107 -9.019 -10.092 1.00 66.62 89 ALA A O 1
ATOM 674 N N . VAL A 1 90 ? 19.403 -8.566 -12.175 1.00 66.94 90 VAL A N 1
ATOM 675 C CA . VAL A 1 90 ? 18.917 -7.205 -11.873 1.00 66.94 90 VAL A CA 1
ATOM 676 C C . VAL A 1 90 ? 17.568 -7.240 -11.144 1.00 66.94 90 VAL A C 1
ATOM 678 O O . VAL A 1 90 ? 17.279 -6.355 -10.338 1.00 66.94 90 VAL A O 1
ATOM 681 N N . ILE A 1 91 ? 16.762 -8.289 -11.344 1.00 71.25 91 ILE A N 1
ATOM 682 C CA . ILE A 1 91 ? 15.411 -8.397 -10.771 1.00 71.25 91 ILE A CA 1
ATOM 683 C C . ILE A 1 91 ? 15.421 -8.404 -9.232 1.00 71.25 91 ILE A C 1
ATOM 685 O O . ILE A 1 91 ? 14.694 -7.603 -8.637 1.00 71.25 91 ILE A O 1
ATOM 689 N N . PRO A 1 92 ? 16.248 -9.217 -8.538 1.00 70.19 92 PRO A N 1
ATOM 690 C CA . PRO A 1 92 ? 16.318 -9.178 -7.078 1.00 70.19 92 PRO A CA 1
ATOM 691 C C . PRO A 1 92 ? 16.771 -7.820 -6.534 1.00 70.19 92 PRO A C 1
ATOM 693 O O . PRO A 1 92 ? 16.314 -7.408 -5.470 1.00 70.19 92 PRO A O 1
ATOM 696 N N . ILE A 1 93 ? 17.663 -7.126 -7.248 1.00 67.88 93 ILE A N 1
ATOM 697 C CA . ILE A 1 93 ? 18.169 -5.805 -6.856 1.00 67.88 93 ILE A CA 1
ATOM 698 C C . ILE A 1 93 ? 17.046 -4.772 -6.977 1.00 67.88 93 ILE A C 1
ATOM 700 O O . ILE A 1 93 ? 16.763 -4.066 -6.013 1.00 67.88 93 ILE A O 1
ATOM 704 N N . ALA A 1 94 ? 16.346 -4.748 -8.111 1.00 67.00 94 ALA A N 1
ATOM 705 C CA . ALA A 1 94 ? 15.214 -3.857 -8.341 1.00 67.00 94 ALA A CA 1
ATOM 706 C C . ALA A 1 94 ? 14.068 -4.090 -7.338 1.00 67.00 94 ALA A C 1
ATOM 708 O O . ALA A 1 94 ? 13.524 -3.127 -6.799 1.00 67.00 94 ALA A O 1
ATOM 709 N N . ASN A 1 95 ? 13.746 -5.351 -7.021 1.00 73.00 95 ASN A N 1
ATOM 710 C CA . ASN A 1 95 ? 12.733 -5.680 -6.010 1.00 73.00 95 ASN A CA 1
ATOM 711 C C . ASN A 1 95 ? 13.128 -5.214 -4.605 1.00 73.00 95 ASN A C 1
ATOM 713 O O . ASN A 1 95 ? 12.281 -4.696 -3.879 1.00 73.00 95 ASN A O 1
ATOM 717 N N . ARG A 1 96 ? 14.406 -5.357 -4.224 1.00 67.00 96 ARG A N 1
ATOM 718 C CA . ARG A 1 96 ? 14.906 -4.893 -2.919 1.00 67.00 96 ARG A CA 1
ATOM 719 C C . ARG A 1 96 ? 14.952 -3.373 -2.809 1.00 67.00 96 ARG A C 1
ATOM 721 O O . ARG A 1 96 ? 14.624 -2.855 -1.749 1.00 67.00 96 ARG A O 1
ATOM 728 N N . LEU A 1 97 ? 15.382 -2.680 -3.864 1.00 59.38 97 LEU A N 1
ATOM 729 C CA . LEU A 1 97 ? 15.546 -1.224 -3.849 1.00 59.38 97 LEU A CA 1
ATOM 730 C C . LEU A 1 97 ? 14.199 -0.498 -3.882 1.00 59.38 97 LEU A C 1
ATOM 732 O O . LEU A 1 97 ? 13.968 0.384 -3.066 1.00 59.38 97 LEU A O 1
ATOM 736 N N . ALA A 1 98 ? 13.293 -0.905 -4.774 1.00 58.03 98 ALA A N 1
ATOM 737 C CA . ALA A 1 98 ? 12.053 -0.171 -5.024 1.00 58.03 98 ALA A CA 1
ATOM 738 C C . ALA A 1 98 ? 10.820 -0.752 -4.306 1.00 58.03 98 ALA A C 1
ATOM 740 O O . ALA A 1 98 ? 9.708 -0.287 -4.548 1.00 58.03 98 ALA A O 1
ATOM 741 N N . ASN A 1 99 ? 10.995 -1.780 -3.461 1.00 62.88 99 ASN A N 1
ATOM 742 C CA . ASN A 1 99 ? 9.908 -2.533 -2.815 1.00 62.88 99 ASN A CA 1
ATOM 743 C C . ASN A 1 99 ? 8.796 -2.915 -3.813 1.00 62.88 99 ASN A C 1
ATOM 745 O O . ASN A 1 99 ? 7.607 -2.691 -3.580 1.00 62.88 99 ASN A O 1
ATOM 749 N N . ARG A 1 100 ? 9.207 -3.424 -4.978 1.00 68.75 100 ARG A N 1
ATOM 750 C CA . ARG A 1 100 ? 8.314 -3.741 -6.096 1.00 68.75 100 ARG A CA 1
ATOM 751 C C . ARG A 1 100 ? 7.985 -5.223 -6.153 1.00 68.75 100 ARG A C 1
ATOM 753 O O . ARG A 1 100 ? 8.733 -6.069 -5.675 1.00 68.75 100 ARG A O 1
ATOM 760 N N . ASN A 1 101 ? 6.873 -5.510 -6.817 1.00 79.94 101 ASN A N 1
ATOM 761 C CA . ASN A 1 101 ? 6.560 -6.829 -7.341 1.00 79.94 101 ASN A CA 1
ATOM 762 C C . ASN A 1 101 ? 6.993 -6.876 -8.817 1.00 79.94 101 ASN A C 1
ATOM 764 O O . ASN A 1 101 ? 6.165 -6.705 -9.711 1.00 79.94 101 ASN A O 1
ATOM 768 N N . LEU A 1 102 ? 8.304 -6.980 -9.066 1.00 86.44 102 LEU A N 1
ATOM 769 C CA . LEU A 1 102 ? 8.899 -7.131 -10.398 1.00 86.44 102 LEU A CA 1
ATOM 770 C C . LEU A 1 102 ? 9.182 -8.610 -10.677 1.00 86.44 102 LEU A C 1
ATOM 772 O O . LEU A 1 102 ? 9.854 -9.274 -9.880 1.00 86.44 102 LEU A O 1
ATOM 776 N N . LYS A 1 103 ? 8.737 -9.116 -11.827 1.00 88.62 103 LYS A N 1
ATOM 777 C CA . LYS A 1 103 ? 8.994 -10.494 -12.262 1.00 88.62 103 LYS A CA 1
ATOM 778 C C . LYS A 1 103 ? 9.455 -10.539 -13.721 1.00 88.62 103 LYS A C 1
ATOM 780 O O . LYS A 1 103 ? 8.964 -9.781 -14.550 1.00 88.62 103 LYS A O 1
ATOM 785 N N . ALA A 1 104 ? 10.410 -11.414 -14.024 1.00 89.38 104 ALA A N 1
ATOM 786 C CA . ALA A 1 104 ? 10.846 -11.671 -15.394 1.00 89.38 104 ALA A CA 1
ATOM 787 C C . ALA A 1 104 ? 10.055 -12.833 -16.007 1.00 89.38 104 ALA A C 1
ATOM 789 O O . ALA A 1 104 ? 9.677 -13.771 -15.297 1.00 89.38 104 ALA A O 1
ATOM 790 N N . PHE A 1 105 ? 9.828 -12.752 -17.313 1.00 90.25 105 PHE A N 1
ATOM 791 C CA . 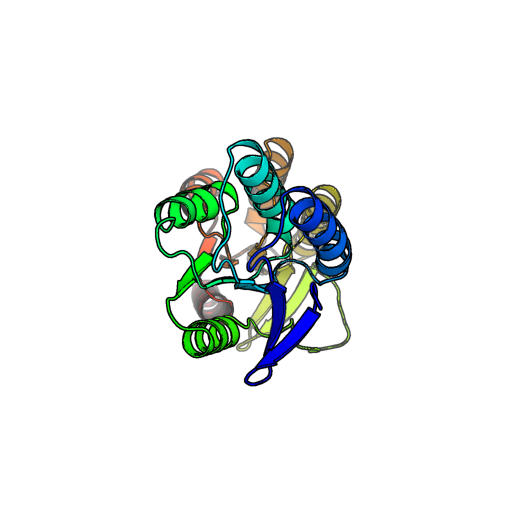PHE A 1 105 ? 9.148 -13.755 -18.119 1.00 90.25 105 PHE A CA 1
ATOM 792 C C . PHE A 1 105 ? 9.885 -13.927 -19.446 1.00 90.25 105 PHE A C 1
ATOM 794 O O . PHE A 1 105 ? 10.417 -12.961 -19.993 1.00 90.25 105 PHE A O 1
ATOM 801 N N . ASP A 1 106 ? 9.872 -15.146 -19.971 1.00 87.06 106 ASP A N 1
ATOM 802 C CA . ASP A 1 106 ? 10.387 -15.437 -21.314 1.00 87.06 106 ASP A CA 1
ATOM 803 C C . ASP A 1 106 ? 9.333 -15.157 -22.398 1.00 87.06 106 ASP A C 1
ATOM 805 O O . ASP A 1 106 ? 9.668 -14.976 -23.564 1.00 87.06 106 ASP A O 1
ATOM 809 N N . ASP A 1 107 ? 8.061 -15.100 -21.998 1.00 90.25 107 ASP A N 1
ATOM 810 C CA . ASP A 1 107 ? 6.896 -14.974 -22.868 1.00 90.25 107 ASP A CA 1
ATOM 811 C C . ASP A 1 107 ? 6.038 -13.764 -22.472 1.00 90.25 107 ASP A C 1
ATOM 813 O O . ASP A 1 107 ? 5.772 -13.517 -21.289 1.00 90.25 107 ASP A O 1
ATOM 817 N N . GLU A 1 108 ? 5.610 -12.999 -23.474 1.00 93.06 108 GLU A N 1
ATOM 818 C CA . GLU A 1 108 ? 4.827 -11.781 -23.272 1.00 93.06 108 GLU A CA 1
ATOM 819 C C . GLU A 1 108 ? 3.398 -12.068 -22.818 1.00 93.06 108 GLU A C 1
ATOM 821 O O . GLU A 1 108 ? 2.908 -11.391 -21.911 1.00 93.06 108 GLU A O 1
ATOM 826 N N . ASP A 1 109 ? 2.746 -13.084 -23.381 1.00 94.06 109 ASP A N 1
ATOM 827 C CA . ASP A 1 109 ? 1.377 -13.430 -23.001 1.00 94.06 109 ASP A CA 1
ATOM 828 C C . ASP A 1 109 ? 1.323 -13.873 -21.532 1.00 94.06 109 ASP A C 1
ATOM 830 O O . ASP A 1 109 ? 0.463 -13.424 -20.771 1.00 94.06 109 ASP A O 1
ATOM 834 N N . ALA A 1 110 ? 2.305 -14.658 -21.081 1.00 93.00 110 ALA A N 1
ATOM 835 C CA . ALA A 1 110 ? 2.466 -15.033 -19.679 1.00 93.00 110 ALA A CA 1
ATOM 836 C C . ALA A 1 110 ? 2.712 -13.819 -18.764 1.00 93.00 110 ALA A C 1
ATOM 838 O O . ALA A 1 110 ? 2.189 -13.768 -17.644 1.00 93.00 110 ALA A O 1
ATOM 839 N N . ALA A 1 111 ? 3.488 -12.834 -19.226 1.00 95.25 111 ALA A N 1
ATOM 840 C CA . ALA A 1 111 ? 3.727 -11.594 -18.494 1.00 95.25 111 ALA A CA 1
ATOM 841 C C . ALA A 1 111 ? 2.441 -10.765 -18.349 1.00 95.25 111 ALA A C 1
ATOM 843 O O . ALA A 1 111 ? 2.128 -10.296 -17.251 1.00 95.25 111 ALA A O 1
ATOM 844 N N . LEU A 1 112 ? 1.678 -10.617 -19.434 1.00 95.19 112 LEU A N 1
ATOM 845 C CA . LEU A 1 112 ? 0.403 -9.901 -19.464 1.00 95.19 112 LEU A CA 1
ATOM 846 C C . LEU A 1 112 ? -0.658 -10.595 -18.604 1.00 95.19 112 LEU A C 1
ATOM 848 O O . LEU A 1 112 ? -1.349 -9.935 -17.826 1.00 95.19 112 LEU A O 1
ATOM 852 N N . ASP A 1 113 ? -0.752 -11.922 -18.684 1.00 94.25 113 ASP A N 1
ATOM 853 C CA . ASP A 1 113 ? -1.639 -12.740 -17.855 1.00 94.25 113 ASP A CA 1
ATOM 854 C C . ASP A 1 113 ? -1.341 -12.571 -16.369 1.00 94.25 113 ASP A C 1
ATOM 856 O O . ASP A 1 113 ? -2.248 -12.366 -15.553 1.00 94.25 113 ASP A O 1
ATOM 860 N N . TRP A 1 114 ? -0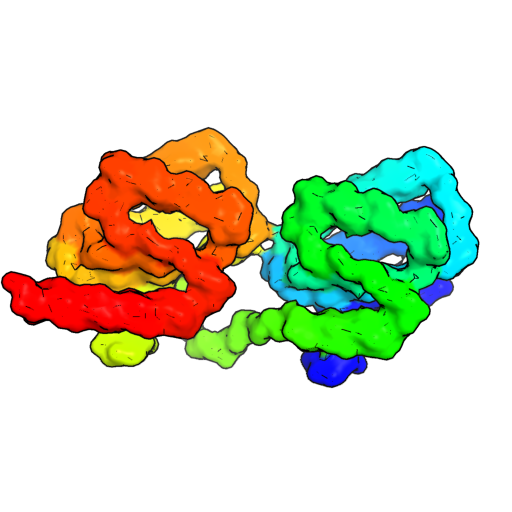.058 -12.626 -16.012 1.00 94.06 114 TRP A N 1
ATOM 861 C CA . TRP A 1 114 ? 0.357 -12.410 -14.641 1.00 94.06 114 TRP A CA 1
ATOM 862 C C . TRP A 1 114 ? 0.054 -10.981 -14.194 1.00 94.06 114 TRP A C 1
ATOM 864 O O . TRP A 1 114 ? -0.554 -10.818 -13.140 1.00 94.06 114 TRP A O 1
ATOM 874 N N . LEU A 1 115 ? 0.383 -9.957 -14.985 1.00 92.69 115 LEU A N 1
ATOM 875 C CA . LEU A 1 115 ? 0.069 -8.561 -14.658 1.00 92.69 115 LEU A CA 1
ATOM 876 C C . LEU A 1 115 ? -1.430 -8.343 -14.450 1.00 92.69 115 LEU A C 1
ATOM 878 O O . LEU A 1 115 ? -1.813 -7.718 -13.464 1.00 92.69 115 LEU A O 1
ATOM 882 N N . ALA A 1 116 ? -2.277 -8.909 -15.310 1.00 89.88 116 ALA A N 1
ATOM 883 C CA . ALA A 1 116 ? -3.725 -8.845 -15.143 1.00 89.88 116 ALA A CA 1
ATOM 884 C C . ALA A 1 116 ? -4.180 -9.499 -13.828 1.00 89.88 116 ALA A C 1
ATOM 886 O O . ALA A 1 116 ? -5.040 -8.955 -13.144 1.00 89.88 116 ALA A O 1
ATOM 887 N N . SER A 1 117 ? -3.551 -10.600 -13.399 1.00 85.06 117 SER A N 1
ATOM 888 C CA . SER A 1 117 ? -3.825 -11.194 -12.077 1.00 85.06 117 SER A CA 1
ATOM 889 C C . SER A 1 117 ? -3.349 -10.334 -10.897 1.00 85.06 117 SER A C 1
ATOM 891 O O . SER A 1 117 ? -3.836 -10.498 -9.782 1.00 85.06 117 SER A O 1
ATOM 893 N N . GLN A 1 118 ? -2.392 -9.427 -11.127 1.00 84.75 118 GLN A N 1
ATOM 894 C CA . GLN A 1 118 ? -1.929 -8.459 -10.129 1.00 84.75 118 GLN A CA 1
ATOM 895 C C . GLN A 1 118 ? -2.788 -7.196 -10.100 1.00 84.75 118 GLN A C 1
ATOM 897 O O . GLN A 1 118 ? -2.529 -6.321 -9.269 1.00 84.75 118 GLN A O 1
ATOM 902 N N . GLN A 1 119 ? -3.777 -7.077 -10.997 1.00 74.56 119 GLN A N 1
ATOM 903 C CA . GLN A 1 119 ? -4.743 -5.995 -10.964 1.00 74.56 119 GLN A CA 1
ATOM 904 C C . GLN A 1 119 ? -5.425 -6.031 -9.604 1.00 74.56 119 GLN A C 1
ATOM 906 O O . GLN A 1 119 ? -6.314 -6.834 -9.323 1.00 74.56 119 GLN A O 1
ATOM 911 N N . ARG A 1 120 ? -4.994 -5.124 -8.735 1.00 66.38 120 ARG A N 1
ATOM 912 C CA . ARG A 1 120 ? -5.798 -4.769 -7.583 1.00 66.38 120 ARG A CA 1
ATOM 913 C C . ARG A 1 120 ? -7.088 -4.196 -8.147 1.00 66.38 120 ARG A C 1
ATOM 915 O O . ARG A 1 120 ? -7.022 -3.501 -9.169 1.00 66.38 120 ARG A O 1
ATOM 922 N N . PRO A 1 121 ? -8.242 -4.441 -7.510 1.00 45.84 121 PRO A N 1
ATOM 923 C CA . PRO A 1 121 ? -9.406 -3.632 -7.799 1.00 45.84 121 PRO A CA 1
ATOM 924 C C . PRO A 1 121 ? -8.919 -2.184 -7.783 1.00 45.84 121 PRO A C 1
ATOM 926 O O . PRO A 1 121 ? -8.391 -1.727 -6.761 1.00 45.84 121 PRO A O 1
ATOM 929 N N . ALA A 1 122 ? -9.023 -1.480 -8.921 1.00 38.66 122 ALA A N 1
ATOM 930 C CA . ALA A 1 122 ? -9.035 -0.026 -8.870 1.00 38.66 122 ALA A CA 1
ATOM 931 C C . ALA A 1 122 ? -9.993 0.287 -7.723 1.00 38.66 122 ALA A C 1
ATOM 933 O O . ALA A 1 122 ? -11.039 -0.378 -7.703 1.00 38.66 122 ALA A O 1
ATOM 934 N N . PRO A 1 123 ? -9.616 1.122 -6.729 1.00 39.47 123 PRO A N 1
ATOM 935 C CA . PRO A 1 123 ? -10.478 1.373 -5.583 1.00 39.47 123 PRO A CA 1
ATOM 936 C C . PRO A 1 123 ? -11.859 1.576 -6.163 1.00 39.47 123 PRO A C 1
ATOM 938 O O . PRO A 1 123 ? -12.024 2.454 -7.015 1.00 39.47 123 PRO A O 1
ATOM 941 N N . ALA A 1 124 ? -12.751 0.621 -5.873 1.00 31.22 124 ALA A N 1
ATOM 942 C CA . ALA A 1 124 ? -14.008 0.560 -6.582 1.00 31.22 124 ALA A CA 1
ATOM 943 C C . ALA A 1 124 ? -14.595 1.960 -6.462 1.00 31.22 124 ALA A C 1
ATOM 945 O O . ALA A 1 124 ? -14.483 2.576 -5.397 1.00 31.22 124 ALA A O 1
ATOM 946 N N . ALA A 1 125 ? -15.145 2.484 -7.554 1.00 37.53 125 ALA A N 1
ATOM 947 C CA . ALA A 1 125 ? -16.105 3.561 -7.439 1.00 37.53 125 ALA A CA 1
ATOM 948 C C . ALA A 1 125 ? -17.240 3.004 -6.561 1.00 37.53 125 ALA A C 1
ATOM 950 O O . ALA A 1 125 ? -18.175 2.375 -7.044 1.00 37.53 125 ALA A O 1
ATOM 951 N N . ALA A 1 126 ? -17.045 3.090 -5.253 1.00 34.25 126 ALA A N 1
ATOM 952 C CA . ALA A 1 126 ? -17.825 2.477 -4.207 1.00 34.25 126 ALA A CA 1
ATOM 953 C C . ALA A 1 126 ? -17.992 3.563 -3.159 1.00 34.25 126 ALA A C 1
ATOM 955 O O . ALA A 1 126 ? -17.085 3.866 -2.381 1.00 34.25 126 ALA A O 1
ATOM 956 N N . ASP A 1 127 ? -19.192 4.118 -3.236 1.00 35.25 127 ASP A N 1
ATOM 957 C CA . ASP A 1 127 ? -19.834 5.044 -2.327 1.00 35.25 127 ASP A CA 1
ATOM 958 C C . ASP A 1 127 ? -19.200 6.435 -2.279 1.00 35.25 127 ASP A C 1
ATOM 960 O O . ASP A 1 127 ? -18.072 6.650 -1.847 1.00 35.25 127 ASP A O 1
ATOM 964 N N . THR A 1 128 ? -19.984 7.392 -2.764 1.00 39.75 128 THR A N 1
ATOM 965 C CA . THR A 1 128 ? -19.731 8.824 -2.935 1.00 39.75 128 THR A CA 1
ATOM 966 C C . THR A 1 128 ? -19.497 9.577 -1.618 1.00 39.75 128 THR A C 1
ATOM 968 O O . THR A 1 128 ? -20.193 10.546 -1.327 1.00 39.75 128 THR A O 1
ATOM 971 N N . ASP A 1 129 ? -18.503 9.159 -0.835 1.00 46.75 129 ASP A N 1
ATOM 972 C CA . ASP A 1 129 ? -17.941 9.943 0.266 1.00 46.75 129 ASP A CA 1
ATOM 973 C C . ASP A 1 129 ? -16.447 9.586 0.470 1.00 46.75 129 ASP A C 1
ATOM 975 O O . ASP A 1 129 ? -16.066 8.694 1.237 1.00 46.75 129 ASP A O 1
ATOM 979 N N . ASP A 1 130 ? -15.582 10.262 -0.296 1.00 63.34 130 ASP A N 1
ATOM 980 C CA . ASP A 1 130 ? -14.136 10.007 -0.481 1.00 63.34 130 ASP A CA 1
ATOM 981 C C . ASP A 1 130 ? -13.261 10.434 0.719 1.00 63.34 130 ASP A C 1
ATOM 983 O O . ASP A 1 130 ? -12.061 10.690 0.611 1.00 63.34 130 ASP A O 1
ATOM 987 N N . ALA A 1 131 ? -13.841 10.538 1.916 1.00 78.56 131 ALA A N 1
ATOM 988 C CA . ALA A 1 131 ? -13.079 10.946 3.088 1.00 78.56 131 ALA A CA 1
ATOM 989 C C . ALA A 1 131 ? -12.035 9.859 3.443 1.00 78.56 131 ALA A C 1
ATOM 991 O O . ALA A 1 131 ? -12.412 8.715 3.738 1.00 78.56 131 ALA A O 1
ATOM 992 N N . PRO A 1 132 ? -10.722 10.179 3.475 1.00 87.81 132 PRO A N 1
ATOM 993 C CA . PRO A 1 132 ? -9.652 9.208 3.736 1.00 87.81 132 PRO A CA 1
ATOM 994 C C . PRO A 1 132 ? -9.681 8.649 5.165 1.00 87.81 132 PRO A C 1
ATOM 996 O O . PRO A 1 132 ? -9.013 7.659 5.460 1.00 87.81 132 PRO A O 1
ATOM 999 N N . VAL A 1 133 ? -10.453 9.271 6.055 1.00 92.31 133 VAL A N 1
ATOM 1000 C CA . VAL A 1 133 ? -10.703 8.815 7.419 1.00 92.31 133 VAL A CA 1
ATOM 1001 C C . VAL A 1 133 ? -12.205 8.859 7.661 1.00 92.31 133 VAL A C 1
ATOM 1003 O O . VAL A 1 133 ? -12.781 9.944 7.703 1.00 92.31 133 VAL A O 1
ATOM 1006 N N . ARG A 1 134 ? -12.848 7.698 7.809 1.00 90.88 134 ARG A N 1
ATOM 1007 C CA . ARG A 1 134 ? -14.302 7.622 8.022 1.00 90.88 134 ARG A CA 1
ATOM 1008 C C . ARG A 1 134 ? -14.740 6.304 8.635 1.00 90.88 134 ARG A C 1
ATOM 1010 O O . ARG A 1 134 ? -14.054 5.291 8.520 1.00 90.88 134 ARG A O 1
ATOM 1017 N N . PHE A 1 135 ? -15.918 6.303 9.246 1.00 86.38 135 PHE A N 1
ATOM 1018 C CA . PHE A 1 135 ? -16.552 5.063 9.672 1.00 86.38 135 PHE A CA 1
ATOM 1019 C C . PHE A 1 135 ? -17.230 4.361 8.498 1.00 86.38 135 PHE A C 1
ATOM 1021 O O . PHE A 1 135 ? -17.963 4.988 7.741 1.00 86.38 135 PHE A O 1
ATOM 1028 N N . VAL A 1 136 ? -17.026 3.052 8.395 1.00 89.19 136 VAL A N 1
ATOM 1029 C CA . VAL A 1 136 ? -17.681 2.182 7.418 1.00 89.19 136 VAL A CA 1
ATOM 1030 C C . VAL A 1 136 ? -18.390 1.028 8.140 1.00 89.19 136 VAL A C 1
ATOM 1032 O O . VAL A 1 136 ? -17.814 0.450 9.070 1.00 89.19 136 VAL A O 1
ATOM 1035 N N . PRO A 1 137 ? -19.637 0.689 7.767 1.00 83.69 137 PRO A N 1
ATOM 1036 C CA . PRO A 1 137 ? -20.301 -0.514 8.255 1.00 83.69 137 PRO A CA 1
ATOM 1037 C C . PRO A 1 137 ? -19.793 -1.743 7.487 1.00 83.69 137 PRO A C 1
ATOM 1039 O O . PRO A 1 137 ? -19.842 -1.776 6.258 1.00 83.69 137 PRO A O 1
ATOM 1042 N N . ARG A 1 138 ? -19.312 -2.767 8.197 1.00 80.25 138 ARG A N 1
ATOM 1043 C CA . ARG A 1 138 ? -18.891 -4.059 7.623 1.00 80.25 138 ARG A CA 1
ATOM 1044 C C . ARG A 1 138 ? -19.211 -5.184 8.603 1.00 80.25 138 ARG A C 1
ATOM 1046 O O . ARG A 1 138 ? -18.965 -5.027 9.790 1.00 80.25 138 ARG A O 1
ATOM 1053 N N . ASP A 1 139 ? -19.789 -6.287 8.134 1.00 76.50 139 ASP A N 1
ATOM 1054 C CA . ASP A 1 139 ? -20.114 -7.477 8.945 1.00 76.50 139 ASP A CA 1
ATOM 1055 C C . ASP A 1 139 ? -20.860 -7.192 10.264 1.00 76.50 139 ASP A C 1
ATOM 1057 O O . ASP A 1 139 ? -20.638 -7.836 11.295 1.00 76.50 139 ASP A O 1
ATOM 1061 N N . GLY A 1 140 ? -21.756 -6.199 10.238 1.00 78.06 140 GLY A N 1
ATOM 1062 C CA . GLY A 1 140 ? -22.542 -5.778 11.402 1.00 78.06 140 GLY A CA 1
ATOM 1063 C C . GLY A 1 140 ? -21.755 -4.992 12.457 1.00 78.06 140 GLY A C 1
ATOM 1064 O O . GLY A 1 140 ? -22.273 -4.761 13.548 1.00 78.06 140 GLY A O 1
ATOM 1065 N N . VAL A 1 141 ? -20.525 -4.568 12.154 1.00 83.88 141 VAL A N 1
ATOM 1066 C CA . VAL A 1 141 ? -19.698 -3.721 13.020 1.00 83.88 141 VAL A CA 1
ATOM 1067 C C . VAL A 1 141 ? -19.336 -2.404 12.337 1.00 83.88 141 VAL A C 1
ATOM 1069 O O . VAL A 1 141 ? -19.262 -2.300 11.111 1.00 83.88 141 VAL A O 1
ATOM 1072 N N . ARG A 1 142 ? -19.122 -1.364 13.147 1.00 88.50 142 ARG A N 1
ATOM 1073 C CA . ARG A 1 142 ? -18.704 -0.039 12.681 1.00 88.50 142 ARG A CA 1
ATOM 1074 C C . ARG A 1 142 ? -17.188 0.073 12.818 1.00 88.50 142 ARG A C 1
ATOM 1076 O O . ARG A 1 142 ? -16.663 0.007 13.927 1.00 88.50 142 ARG A O 1
ATOM 1083 N N . ILE A 1 143 ? -16.490 0.245 11.700 1.00 94.44 143 ILE A N 1
ATOM 1084 C CA . ILE A 1 143 ? -15.023 0.269 11.650 1.00 94.44 143 ILE A CA 1
ATOM 1085 C C . ILE A 1 143 ? -14.562 1.644 11.181 1.00 94.44 143 ILE A C 1
ATOM 1087 O O . ILE A 1 143 ? -15.042 2.144 10.168 1.00 94.44 143 ILE A O 1
ATOM 1091 N N . LEU A 1 144 ? -13.624 2.265 11.893 1.00 94.81 144 LEU A N 1
ATOM 1092 C CA . LEU A 1 144 ? -12.944 3.466 11.421 1.00 94.81 144 LEU A CA 1
ATOM 1093 C C . LEU A 1 144 ? -11.888 3.063 10.390 1.00 94.81 144 LEU A C 1
ATOM 1095 O O . LEU A 1 144 ? -10.830 2.537 10.745 1.00 94.81 144 LEU A O 1
ATOM 1099 N N . ARG A 1 145 ? -12.180 3.312 9.116 1.00 94.56 145 ARG A N 1
ATOM 1100 C CA . ARG A 1 145 ? -11.253 3.119 8.005 1.00 94.56 145 ARG A CA 1
ATOM 1101 C C . ARG A 1 145 ? -10.342 4.337 7.889 1.00 94.56 145 ARG A C 1
ATOM 1103 O O . ARG A 1 145 ? -10.822 5.466 7.802 1.00 94.56 145 ARG A O 1
ATOM 1110 N N . ILE A 1 146 ? -9.038 4.090 7.876 1.00 94.00 146 ILE A N 1
ATOM 1111 C CA . ILE A 1 146 ? -7.977 5.092 7.782 1.00 94.00 146 ILE A CA 1
ATOM 1112 C C . ILE A 1 146 ? -7.113 4.711 6.585 1.00 94.00 146 ILE A C 1
ATOM 1114 O O . ILE A 1 146 ? -6.340 3.755 6.631 1.00 94.00 146 ILE A O 1
ATOM 1118 N N . ASP A 1 147 ? -7.274 5.435 5.489 1.00 91.44 147 ASP A N 1
ATOM 1119 C CA . ASP A 1 147 ? -6.581 5.160 4.241 1.00 91.44 147 ASP A CA 1
ATOM 1120 C C . ASP A 1 147 ? -5.297 5.983 4.172 1.00 91.44 147 ASP A C 1
ATOM 1122 O O . ASP A 1 147 ? -5.363 7.199 4.038 1.00 91.44 147 ASP A O 1
ATOM 1126 N N . PHE A 1 148 ? -4.124 5.360 4.265 1.00 88.12 148 PHE A N 1
ATOM 1127 C CA . PHE A 1 148 ? -2.824 6.006 4.045 1.00 88.12 148 PHE A CA 1
ATOM 1128 C C . PHE A 1 148 ? -2.211 5.653 2.690 1.00 88.12 148 PHE A C 1
ATOM 1130 O O . PHE A 1 148 ? -1.072 6.033 2.428 1.00 88.12 148 PHE A O 1
ATOM 1137 N N . ARG A 1 149 ? -2.928 4.937 1.816 1.00 84.38 149 ARG A N 1
ATOM 1138 C CA . ARG A 1 149 ? -2.376 4.523 0.523 1.00 84.38 149 ARG A CA 1
ATOM 1139 C C . ARG A 1 149 ? -1.982 5.757 -0.284 1.00 84.38 149 ARG A C 1
ATOM 1141 O O . ARG A 1 149 ? -2.760 6.709 -0.391 1.00 84.38 149 ARG A O 1
ATOM 1148 N N . GLY A 1 150 ? -0.741 5.750 -0.765 1.00 76.00 150 GLY A N 1
ATOM 1149 C CA . GLY A 1 150 ? -0.153 6.841 -1.536 1.00 76.00 150 GLY A CA 1
ATOM 1150 C C . GLY A 1 150 ? -0.102 8.205 -0.833 1.00 76.00 150 GLY A C 1
ATOM 1151 O O . GLY A 1 150 ? -0.061 9.253 -1.478 1.00 76.00 150 GLY A O 1
ATOM 1152 N N . ALA A 1 151 ? -0.177 8.235 0.501 1.00 79.44 151 ALA A N 1
ATOM 1153 C CA . ALA A 1 151 ? -0.096 9.489 1.235 1.00 79.44 151 ALA A CA 1
ATOM 1154 C C . ALA A 1 151 ? 1.353 9.996 1.270 1.00 79.44 151 ALA A C 1
ATOM 1156 O O . ALA A 1 151 ? 2.237 9.341 1.817 1.00 79.44 151 ALA A O 1
ATOM 1157 N N . GLY A 1 152 ? 1.588 11.209 0.766 1.00 79.12 152 GLY A N 1
ATOM 1158 C CA . GLY A 1 152 ? 2.788 11.963 1.134 1.00 79.12 152 GLY A CA 1
ATOM 1159 C C . GLY A 1 152 ? 2.798 12.286 2.634 1.00 79.12 152 GLY A C 1
ATOM 1160 O O . GLY A 1 152 ? 1.760 12.230 3.296 1.00 79.12 152 GLY A O 1
ATOM 1161 N N . GLU A 1 153 ? 3.953 12.669 3.175 1.00 78.50 153 GLU A N 1
ATOM 1162 C CA . GLU A 1 153 ? 4.150 12.932 4.610 1.00 78.50 153 GLU A CA 1
ATOM 1163 C C . GLU A 1 153 ? 3.099 13.877 5.213 1.00 78.50 153 GLU A C 1
ATOM 1165 O O . GLU A 1 153 ? 2.464 13.554 6.217 1.00 78.50 153 GLU A O 1
ATOM 1170 N N . GLN A 1 154 ? 2.841 15.009 4.556 1.00 80.44 154 GLN A N 1
ATOM 1171 C CA . GLN A 1 154 ? 1.879 15.999 5.038 1.00 80.44 154 GLN A CA 1
ATOM 1172 C C . GLN A 1 154 ? 0.442 15.447 5.065 1.00 80.44 154 GLN A C 1
ATOM 1174 O O . GLN A 1 154 ? -0.293 15.656 6.032 1.00 80.44 154 GLN A O 1
ATOM 1179 N N . ALA A 1 155 ? 0.052 14.687 4.037 1.00 83.19 155 ALA A N 1
ATOM 1180 C CA . ALA A 1 155 ? -1.255 14.039 3.970 1.00 83.19 155 ALA A CA 1
ATOM 1181 C C . ALA A 1 155 ? -1.387 12.927 5.020 1.00 83.19 155 ALA A C 1
ATOM 1183 O O . ALA A 1 155 ? -2.448 12.773 5.625 1.00 83.19 155 ALA A O 1
ATOM 1184 N N . LEU A 1 156 ? -0.312 12.179 5.275 1.00 87.50 156 LEU A N 1
ATOM 1185 C CA . LEU A 1 156 ? -0.265 11.159 6.316 1.00 87.50 156 LEU A CA 1
ATOM 1186 C C . LEU A 1 156 ? -0.484 11.790 7.692 1.00 87.50 156 LEU A C 1
ATOM 1188 O O . LEU A 1 156 ? -1.366 11.345 8.425 1.00 87.50 156 LEU A O 1
ATOM 1192 N N . LEU A 1 157 ? 0.253 12.853 8.027 1.00 87.31 157 LEU A N 1
ATOM 1193 C CA . LEU A 1 157 ? 0.100 13.561 9.302 1.00 87.31 157 LEU A CA 1
ATOM 1194 C C . LEU A 1 157 ? -1.307 14.155 9.461 1.00 87.31 157 LEU A C 1
ATOM 1196 O O . LEU A 1 157 ? -1.920 14.009 10.520 1.00 87.31 157 LEU A O 1
ATOM 1200 N N . ALA A 1 158 ? -1.863 14.752 8.403 1.00 86.12 158 ALA A N 1
ATOM 1201 C CA . ALA A 1 158 ? -3.232 15.264 8.415 1.00 86.12 158 ALA A CA 1
ATOM 1202 C C . ALA A 1 158 ? -4.261 14.153 8.688 1.00 86.12 158 ALA A C 1
ATOM 1204 O O . ALA A 1 158 ? -5.144 14.313 9.530 1.00 86.12 158 ALA A O 1
ATOM 1205 N N . ARG A 1 159 ? -4.114 12.995 8.034 1.00 91.81 159 ARG A N 1
ATOM 1206 C CA . ARG A 1 159 ? -4.983 11.824 8.231 1.00 91.81 159 ARG A CA 1
ATOM 1207 C C . ARG A 1 159 ? -4.825 11.219 9.633 1.00 91.81 159 ARG A C 1
ATOM 1209 O O . ARG A 1 159 ? -5.823 10.855 10.249 1.00 91.81 159 ARG A O 1
ATOM 1216 N N . VAL A 1 160 ? -3.606 11.169 10.177 1.00 91.06 160 VAL A N 1
ATOM 1217 C CA . VAL A 1 160 ? -3.344 10.763 11.572 1.00 91.06 160 VAL A CA 1
ATOM 1218 C C . VAL A 1 160 ? -4.083 11.682 12.550 1.00 91.06 160 VAL A C 1
ATOM 1220 O O . VAL A 1 160 ? -4.752 11.192 13.461 1.00 91.06 160 VAL A O 1
ATOM 1223 N N . ASN A 1 161 ? -4.013 12.998 12.341 1.00 88.50 161 ASN A N 1
ATOM 1224 C CA . ASN A 1 161 ? -4.683 13.981 13.192 1.00 88.50 161 ASN A CA 1
ATOM 1225 C C . ASN A 1 161 ? -6.211 13.887 13.091 1.00 88.50 161 ASN A C 1
ATOM 1227 O O . ASN A 1 161 ? -6.882 13.848 14.121 1.00 88.50 161 ASN A O 1
ATOM 1231 N N . ALA A 1 162 ? -6.754 13.774 11.876 1.00 87.75 162 ALA A N 1
ATOM 1232 C CA . ALA A 1 162 ? -8.187 13.592 11.654 1.00 87.75 162 ALA A CA 1
ATOM 1233 C C . ALA A 1 162 ? -8.705 12.315 12.334 1.00 87.75 162 ALA A C 1
ATOM 1235 O O . ALA A 1 162 ? -9.697 12.347 13.059 1.00 87.75 162 ALA A O 1
ATOM 1236 N N . ALA A 1 163 ? -7.984 11.200 12.184 1.00 93.62 163 ALA A N 1
ATOM 1237 C CA . ALA A 1 163 ? -8.327 9.956 12.860 1.00 93.62 163 ALA A CA 1
ATOM 1238 C C . ALA A 1 163 ? -8.251 10.090 14.384 1.00 93.62 163 ALA A C 1
ATOM 1240 O O . ALA A 1 163 ? -9.113 9.562 15.078 1.00 93.62 163 ALA A O 1
ATOM 1241 N N . ALA A 1 164 ? -7.252 10.795 14.924 1.00 91.62 164 ALA A N 1
ATOM 1242 C CA . ALA A 1 164 ? -7.143 11.006 16.366 1.00 91.62 164 ALA A CA 1
ATOM 1243 C C . ALA A 1 164 ? -8.321 11.812 16.919 1.00 91.62 164 ALA A C 1
ATOM 1245 O O . ALA A 1 164 ? -8.835 11.462 17.978 1.00 91.62 164 ALA A O 1
ATOM 1246 N N . ALA A 1 165 ? -8.740 12.864 16.211 1.00 85.62 165 ALA A N 1
ATOM 1247 C CA . ALA A 1 165 ? -9.895 13.671 16.590 1.00 85.62 165 ALA A CA 1
ATOM 1248 C C . ALA A 1 165 ? -11.167 12.811 16.626 1.00 85.62 165 ALA A C 1
ATOM 1250 O O . ALA A 1 165 ? -11.789 12.692 17.678 1.00 85.62 165 ALA A O 1
ATOM 1251 N N . ILE A 1 166 ? -11.455 12.095 15.533 1.00 86.44 166 ILE A N 1
ATOM 1252 C CA . ILE A 1 166 ? -12.634 11.222 15.427 1.00 86.44 166 ILE A CA 1
ATOM 1253 C C . ILE A 1 166 ? -12.648 10.154 16.527 1.00 86.44 166 ILE A C 1
ATOM 1255 O O . ILE A 1 166 ? -13.692 9.905 17.125 1.00 86.44 166 ILE A O 1
ATOM 1259 N N . ILE A 1 167 ? -11.505 9.512 16.802 1.00 90.31 167 ILE A N 1
ATOM 1260 C CA . ILE A 1 167 ? -11.412 8.448 17.814 1.00 90.31 167 ILE A CA 1
ATOM 1261 C C . ILE A 1 167 ? -11.705 8.983 19.216 1.00 90.31 167 ILE A C 1
ATOM 1263 O O . ILE A 1 167 ? -12.415 8.323 19.969 1.00 90.31 167 ILE A O 1
ATOM 1267 N N . LYS A 1 168 ? -11.165 10.153 19.567 1.00 86.62 168 LYS A N 1
ATOM 1268 C CA . LYS A 1 168 ? -11.324 10.746 20.904 1.00 86.62 168 LYS A CA 1
ATOM 1269 C C . LYS A 1 168 ? -12.742 11.239 21.183 1.00 86.62 168 LYS A C 1
ATOM 1271 O O . LYS A 1 168 ? -13.097 11.411 22.341 1.00 86.62 168 LYS A O 1
ATOM 1276 N N . GLU A 1 169 ? -13.539 11.458 20.142 1.00 81.75 169 GLU A N 1
ATOM 1277 C CA . GLU A 1 169 ? -14.964 11.781 20.264 1.00 81.75 169 GLU A CA 1
ATOM 1278 C C . GLU A 1 169 ? -15.838 10.544 20.512 1.00 81.75 169 GLU A C 1
ATOM 1280 O O . GLU A 1 169 ? -17.027 10.675 20.800 1.00 81.75 169 GLU A O 1
ATOM 1285 N N . GLN A 1 170 ? -15.286 9.333 20.381 1.00 84.00 170 GLN A N 1
ATOM 1286 C CA . GLN A 1 170 ? -16.035 8.108 20.643 1.00 84.00 170 GLN A CA 1
ATOM 1287 C C . GLN A 1 170 ? -15.949 7.709 22.122 1.00 84.00 170 GLN A C 1
ATOM 1289 O O . GLN A 1 170 ? -15.001 8.081 22.812 1.00 84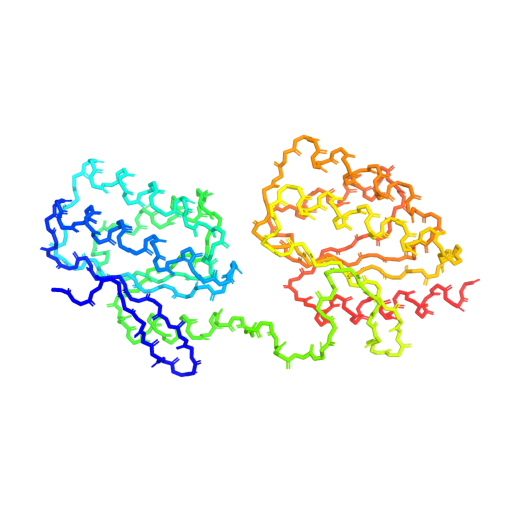.00 170 GLN A O 1
ATOM 1294 N N . PRO A 1 171 ? -16.894 6.894 22.622 1.00 79.81 171 PRO A N 1
ATOM 1295 C CA . PRO A 1 171 ? -16.769 6.286 23.941 1.00 79.81 171 PRO A CA 1
ATOM 1296 C C . PRO A 1 171 ? -15.494 5.443 24.074 1.00 79.81 171 PRO A C 1
ATOM 1298 O O . PRO A 1 171 ? -14.979 4.900 23.089 1.00 79.81 171 PRO A O 1
ATOM 1301 N N . GLU A 1 172 ? -15.011 5.271 25.301 1.00 87.25 172 GLU A N 1
ATOM 1302 C CA . GLU A 1 172 ? -13.926 4.328 25.573 1.00 87.25 172 GLU A CA 1
ATOM 1303 C C . GLU A 1 172 ? -14.304 2.904 25.127 1.00 87.25 172 GLU A C 1
ATOM 1305 O O . GLU A 1 172 ? -15.477 2.523 25.125 1.00 87.25 172 GLU A O 1
ATOM 1310 N N . HIS A 1 173 ? -13.307 2.127 24.696 1.00 86.38 173 HIS A N 1
ATOM 1311 C CA . HIS A 1 173 ? -13.463 0.738 24.252 1.00 86.38 173 HIS A CA 1
ATOM 1312 C C . HIS A 1 173 ? -14.570 0.521 23.197 1.00 86.38 173 HIS A C 1
ATOM 1314 O O . HIS A 1 173 ? -15.276 -0.490 23.205 1.00 86.38 173 HIS A O 1
ATOM 1320 N N . SER A 1 174 ? -14.730 1.461 22.260 1.00 86.00 174 SER A N 1
ATOM 1321 C CA . SER A 1 174 ? -15.814 1.429 21.267 1.00 86.00 174 SER A CA 1
ATOM 1322 C C . SER A 1 174 ? -15.354 1.405 19.810 1.00 86.00 174 SER A C 1
ATOM 1324 O O . SER A 1 174 ? -16.162 1.121 18.926 1.00 86.00 174 SER A O 1
ATOM 1326 N N . VAL A 1 175 ? -14.074 1.668 19.538 1.00 93.12 175 VAL A N 1
ATOM 1327 C CA . VAL A 1 175 ? -13.586 1.859 18.169 1.00 93.12 175 VAL A CA 1
ATOM 1328 C C . VAL A 1 175 ? -12.799 0.652 17.674 1.00 93.12 175 VAL A C 1
ATOM 1330 O O . VAL A 1 175 ? -11.881 0.169 18.334 1.00 93.12 175 VAL A O 1
ATOM 1333 N N . LEU A 1 176 ? -13.110 0.211 16.458 1.00 94.75 176 LEU A N 1
ATOM 1334 C CA . LEU A 1 176 ? -12.275 -0.683 15.658 1.00 94.75 176 LEU A CA 1
ATOM 1335 C C . LEU A 1 176 ? -11.581 0.150 14.586 1.00 94.75 176 LEU A C 1
ATOM 1337 O O . LEU A 1 176 ? -12.226 0.985 13.955 1.00 94.75 176 LEU A O 1
ATOM 1341 N N . THR A 1 177 ? -10.287 -0.066 14.367 1.00 96.50 177 THR A N 1
ATOM 1342 C CA . THR A 1 177 ? -9.529 0.674 13.342 1.00 96.50 177 THR A CA 1
ATOM 1343 C C . THR A 1 177 ? -9.075 -0.256 12.224 1.00 96.50 177 THR A C 1
ATOM 1345 O O . THR A 1 177 ? -8.498 -1.302 12.499 1.00 96.50 177 THR A O 1
ATOM 1348 N N . LEU A 1 178 ? -9.329 0.119 10.972 1.00 95.50 178 LEU A N 1
ATOM 1349 C CA . LEU A 1 178 ? -8.775 -0.529 9.785 1.00 95.50 178 LEU A CA 1
ATOM 1350 C C . LEU A 1 178 ? -7.862 0.467 9.081 1.00 95.50 178 LEU A C 1
ATOM 1352 O O . LEU A 1 178 ? -8.333 1.439 8.493 1.00 95.50 178 LEU A O 1
ATOM 1356 N N . THR A 1 179 ? -6.561 0.225 9.149 1.00 93.50 179 THR A N 1
ATOM 1357 C CA . THR A 1 179 ? -5.551 1.106 8.570 1.00 93.50 179 THR A CA 1
ATOM 1358 C C .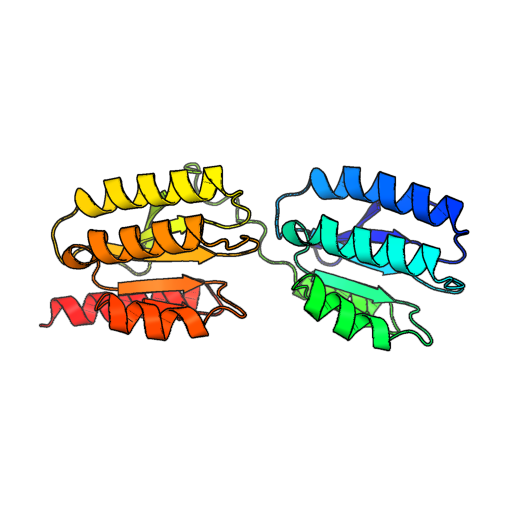 THR A 1 179 ? -4.991 0.488 7.298 1.00 93.50 179 THR A C 1
ATOM 1360 O O . THR A 1 179 ? -4.435 -0.607 7.336 1.00 93.50 179 THR A O 1
ATOM 1363 N N . LEU A 1 180 ? -5.098 1.197 6.177 1.00 90.31 180 LEU A N 1
ATOM 1364 C CA . LEU A 1 180 ? -4.574 0.747 4.889 1.00 90.31 180 LEU A CA 1
ATOM 1365 C C . LEU A 1 180 ? -3.285 1.485 4.573 1.00 90.31 180 LEU A C 1
ATOM 1367 O O . LEU A 1 180 ? -3.260 2.713 4.535 1.00 90.31 180 LEU A O 1
ATOM 1371 N N . VAL A 1 181 ? -2.216 0.738 4.348 1.00 84.69 181 VAL A N 1
ATOM 1372 C CA . VAL A 1 181 ? -0.860 1.267 4.273 1.00 84.69 181 VAL A CA 1
ATOM 1373 C C . VAL A 1 181 ? -0.201 0.678 3.037 1.00 84.69 181 VAL A C 1
ATOM 1375 O O . VAL A 1 181 ? 0.220 -0.463 3.055 1.00 84.69 181 VAL A O 1
ATOM 1378 N N . HIS A 1 182 ? -0.104 1.437 1.949 1.00 78.56 182 HIS A N 1
ATOM 1379 C CA . HIS A 1 182 ? 0.680 1.029 0.779 1.00 78.56 182 HIS A CA 1
ATOM 1380 C C . HIS A 1 182 ? 1.404 2.241 0.195 1.00 78.56 182 HIS A C 1
ATOM 1382 O O . HIS A 1 182 ? 0.802 3.308 0.059 1.00 78.56 182 HIS A O 1
ATOM 1388 N N . GLY A 1 183 ? 2.684 2.073 -0.151 1.00 66.56 183 GLY A N 1
ATOM 1389 C CA . GLY A 1 183 ? 3.479 3.112 -0.818 1.00 66.56 183 GLY A CA 1
ATOM 1390 C C . GLY A 1 183 ? 3.825 4.327 0.051 1.00 66.56 183 GLY A C 1
ATOM 1391 O O . GLY A 1 183 ? 4.124 5.387 -0.485 1.00 66.56 183 GLY A O 1
ATOM 1392 N N . VAL A 1 184 ? 3.773 4.200 1.380 1.00 66.88 184 VAL A N 1
ATOM 1393 C CA . VAL A 1 184 ? 4.149 5.277 2.309 1.00 66.88 184 VAL A CA 1
ATOM 1394 C C . VAL A 1 184 ? 5.603 5.153 2.745 1.00 66.88 184 VAL A C 1
ATOM 1396 O O . VAL A 1 184 ? 6.046 4.096 3.194 1.00 66.88 184 VAL A O 1
ATOM 1399 N N . SER A 1 185 ? 6.333 6.263 2.649 1.00 65.44 185 SER A N 1
ATOM 1400 C CA . SER A 1 185 ? 7.677 6.388 3.209 1.00 65.44 185 SER A CA 1
ATOM 1401 C C . SER A 1 185 ? 7.603 6.642 4.716 1.00 65.44 185 SER A C 1
ATOM 1403 O O . SER A 1 185 ? 6.769 7.414 5.191 1.00 65.44 185 SER A O 1
ATOM 1405 N N . TYR A 1 186 ? 8.486 5.992 5.473 1.00 68.38 186 TYR A N 1
ATOM 1406 C CA . TYR A 1 186 ? 8.580 6.140 6.922 1.00 68.38 186 TYR A CA 1
ATOM 1407 C C . TYR A 1 186 ? 9.870 6.858 7.292 1.00 68.38 186 TYR A C 1
ATOM 1409 O O . TYR A 1 186 ? 10.966 6.362 7.040 1.00 68.38 186 TYR A O 1
ATOM 1417 N N . ASN A 1 187 ? 9.738 7.991 7.974 1.00 74.56 187 ASN A N 1
ATOM 1418 C CA . ASN A 1 187 ? 10.851 8.684 8.609 1.00 74.56 187 ASN A CA 1
ATOM 1419 C C . ASN A 1 187 ? 10.666 8.711 10.142 1.00 74.56 187 ASN A C 1
ATOM 1421 O O . ASN A 1 187 ? 9.690 8.182 10.698 1.00 74.56 187 ASN A O 1
ATOM 1425 N N . ARG A 1 188 ? 11.630 9.300 10.859 1.00 75.06 188 ARG A N 1
ATOM 1426 C CA . ARG A 1 188 ? 11.585 9.392 12.330 1.00 75.06 188 ARG A CA 1
ATOM 1427 C C . ARG A 1 188 ? 10.416 10.241 12.837 1.00 75.06 188 ARG A C 1
ATOM 1429 O O . ARG A 1 188 ? 9.866 9.918 13.892 1.00 75.06 188 ARG A O 1
ATOM 1436 N N . GLU A 1 189 ? 10.039 11.285 12.109 1.00 77.94 189 GLU A N 1
ATOM 1437 C CA . GLU A 1 189 ? 8.945 12.189 12.468 1.00 77.94 189 GLU A CA 1
ATOM 1438 C C . GLU A 1 189 ? 7.592 11.474 12.378 1.00 77.94 189 GLU A C 1
ATOM 1440 O O . GLU A 1 189 ? 6.897 11.344 13.387 1.00 77.94 189 GLU A O 1
ATOM 1445 N N . ILE A 1 190 ? 7.295 10.863 11.229 1.00 80.25 190 ILE A N 1
ATOM 1446 C CA . ILE A 1 190 ? 6.118 10.015 10.998 1.00 80.25 190 ILE A CA 1
ATOM 1447 C C . ILE A 1 190 ? 6.046 8.893 12.036 1.00 80.25 190 ILE A C 1
ATOM 1449 O O . ILE A 1 190 ? 4.999 8.654 12.638 1.00 80.25 190 ILE A O 1
ATOM 1453 N N . THR A 1 191 ? 7.167 8.223 12.314 1.00 79.88 191 THR A N 1
ATOM 1454 C CA . THR A 1 191 ? 7.213 7.155 13.326 1.00 79.88 191 THR A CA 1
ATOM 1455 C C . THR A 1 191 ? 6.847 7.677 14.718 1.00 79.88 191 THR A C 1
ATOM 1457 O O . THR A 1 191 ? 6.155 6.995 15.480 1.00 79.88 191 THR A O 1
ATOM 1460 N N . SER A 1 192 ? 7.300 8.880 15.069 1.00 82.31 192 SER A N 1
ATOM 1461 C CA . SER A 1 192 ? 7.008 9.506 16.361 1.00 82.31 192 SER A CA 1
ATOM 1462 C C . SER A 1 192 ? 5.542 9.932 16.452 1.00 82.31 192 SER A C 1
ATOM 1464 O O . SER A 1 192 ? 4.890 9.640 17.458 1.00 82.31 192 SER A O 1
ATOM 1466 N N . ALA A 1 193 ? 4.998 10.511 15.380 1.00 84.00 193 ALA A N 1
ATOM 1467 C CA . ALA A 1 193 ? 3.586 10.863 15.266 1.00 84.00 193 ALA A CA 1
ATOM 1468 C C . ALA A 1 193 ? 2.680 9.627 15.394 1.00 84.00 193 ALA A C 1
ATOM 1470 O O . ALA A 1 193 ? 1.734 9.636 16.180 1.00 84.00 193 ALA A O 1
ATOM 1471 N N . ILE A 1 194 ? 3.015 8.522 14.717 1.00 84.75 194 ILE A N 1
ATOM 1472 C CA . ILE A 1 194 ? 2.275 7.255 14.821 1.00 84.75 194 ILE A CA 1
ATOM 1473 C C . ILE A 1 194 ? 2.330 6.706 16.251 1.00 84.75 194 ILE A C 1
ATOM 1475 O O . ILE A 1 194 ? 1.303 6.297 16.789 1.00 84.75 194 ILE A O 1
ATOM 1479 N N . LYS A 1 195 ? 3.494 6.719 16.913 1.00 83.94 195 LYS A N 1
ATOM 1480 C CA . LYS A 1 195 ? 3.605 6.267 18.313 1.00 83.94 195 LYS A CA 1
ATOM 1481 C C . LYS A 1 195 ? 2.731 7.100 19.254 1.00 83.94 195 LYS A C 1
ATOM 1483 O O . LYS A 1 195 ? 2.049 6.529 20.106 1.00 83.94 195 LYS A O 1
ATOM 1488 N N . ALA A 1 196 ? 2.740 8.425 19.097 1.00 84.88 196 ALA A N 1
ATOM 1489 C CA . ALA A 1 196 ? 1.910 9.331 19.886 1.00 84.88 196 ALA A CA 1
ATOM 1490 C C . ALA A 1 196 ? 0.414 9.090 19.630 1.00 84.88 196 ALA A C 1
ATOM 1492 O O . ALA A 1 196 ? -0.353 8.940 20.581 1.00 84.88 196 ALA A O 1
ATOM 1493 N N . TYR A 1 197 ? 0.026 8.958 18.360 1.00 88.88 197 TYR A N 1
ATOM 1494 C CA . TYR A 1 197 ? -1.325 8.619 17.922 1.00 88.88 197 TYR A CA 1
ATOM 1495 C C . TYR A 1 197 ? -1.817 7.306 18.545 1.00 88.88 197 TYR A C 1
ATOM 1497 O O . TYR A 1 197 ? -2.857 7.274 19.200 1.00 88.88 197 TYR A O 1
ATOM 1505 N N . VAL A 1 198 ? -1.047 6.223 18.406 1.00 87.00 198 VAL A N 1
ATOM 1506 C CA . VAL A 1 198 ? -1.436 4.897 18.908 1.00 87.00 198 VAL A CA 1
ATOM 1507 C C . VAL A 1 198 ? -1.581 4.903 20.430 1.00 87.00 198 VAL A C 1
ATOM 1509 O O . VAL A 1 198 ? -2.537 4.331 20.952 1.00 87.00 198 VAL A O 1
ATOM 1512 N N . ARG A 1 199 ? -0.671 5.577 21.146 1.00 85.50 199 ARG A N 1
ATOM 1513 C CA . ARG A 1 199 ? -0.733 5.692 22.608 1.00 85.50 199 ARG A CA 1
ATOM 1514 C C . ARG A 1 199 ? -1.930 6.527 23.064 1.00 85.50 199 ARG A C 1
ATOM 1516 O O . ARG A 1 199 ? -2.661 6.090 23.948 1.00 85.50 199 ARG A O 1
ATOM 1523 N N . GLY A 1 200 ? -2.136 7.699 22.464 1.00 86.25 200 GLY A N 1
ATOM 1524 C CA . GLY A 1 200 ? -3.215 8.620 22.834 1.00 86.25 200 GLY A CA 1
ATOM 1525 C C . GLY A 1 200 ? -4.613 8.059 22.569 1.00 86.25 200 GLY A C 1
ATOM 1526 O O . GLY A 1 200 ? -5.560 8.427 23.255 1.00 86.25 200 GLY A O 1
ATOM 1527 N N . ASN A 1 201 ? -4.726 7.129 21.622 1.00 88.06 201 ASN A N 1
ATOM 1528 C CA . ASN A 1 201 ? -5.997 6.534 21.217 1.00 88.06 201 ASN A CA 1
ATOM 1529 C C . ASN A 1 201 ? -6.282 5.181 21.885 1.00 88.06 201 ASN A C 1
ATOM 1531 O O . ASN A 1 201 ? -7.302 4.556 21.600 1.00 88.06 201 ASN A O 1
ATOM 1535 N N . ARG A 1 202 ? -5.389 4.706 22.761 1.00 88.00 202 ARG A N 1
ATOM 1536 C CA . ARG A 1 202 ? -5.524 3.415 23.448 1.00 88.00 202 ARG A CA 1
ATOM 1537 C C . ARG A 1 202 ? -6.848 3.250 24.214 1.00 88.00 202 ARG A C 1
ATOM 1539 O O . ARG A 1 202 ? -7.433 2.189 24.047 1.00 88.00 202 ARG A O 1
ATOM 1546 N N . PRO A 1 203 ? -7.341 4.230 25.001 1.00 88.44 203 PRO A N 1
ATOM 1547 C CA . PRO A 1 203 ? -8.567 4.041 25.791 1.00 88.44 203 PRO A CA 1
ATOM 1548 C C . PRO A 1 203 ? -9.814 3.793 24.933 1.00 88.44 203 PRO A C 1
ATOM 1550 O O . PRO A 1 203 ? -10.757 3.145 25.361 1.00 88.44 203 PRO A O 1
ATOM 1553 N N . TYR A 1 204 ? -9.813 4.281 23.694 1.00 91.94 204 TYR A N 1
ATOM 1554 C CA . TYR A 1 204 ? -10.981 4.273 22.816 1.00 91.94 204 TYR A CA 1
ATOM 1555 C C . TYR A 1 204 ? -11.038 3.055 21.895 1.00 91.94 204 TYR A C 1
ATOM 1557 O O . TYR A 1 204 ? -12.116 2.638 21.474 1.00 91.94 204 TYR A O 1
ATOM 1565 N N . VAL A 1 205 ? -9.879 2.488 21.551 1.00 93.06 205 VAL A N 1
ATOM 1566 C CA . VAL A 1 205 ? -9.772 1.475 20.498 1.00 93.06 205 VAL A CA 1
ATOM 1567 C C . VAL A 1 205 ? -9.703 0.072 21.087 1.00 93.06 205 VAL A C 1
ATOM 1569 O O . VAL A 1 205 ? -8.765 -0.257 21.808 1.00 93.06 205 VAL A O 1
ATOM 1572 N N . VAL A 1 206 ? -10.656 -0.768 20.689 1.00 92.06 206 VAL A N 1
ATOM 1573 C CA . VAL A 1 206 ? -10.730 -2.195 21.035 1.00 92.06 206 VAL A CA 1
ATOM 1574 C C . VAL A 1 206 ? -9.639 -2.982 20.313 1.00 92.06 206 VAL A C 1
ATOM 1576 O O . VAL A 1 206 ? -8.854 -3.697 20.930 1.00 92.06 206 VAL A O 1
ATOM 1579 N N . ALA A 1 207 ? -9.576 -2.832 18.990 1.00 95.12 207 ALA A N 1
ATOM 1580 C CA . ALA A 1 207 ? -8.645 -3.551 18.133 1.00 95.12 207 ALA A CA 1
ATOM 1581 C C . ALA A 1 207 ? -8.315 -2.739 16.874 1.00 95.12 207 ALA A C 1
ATOM 1583 O O . ALA A 1 207 ? -9.083 -1.871 16.441 1.00 95.12 207 ALA A O 1
ATOM 1584 N N . GLY A 1 208 ? -7.157 -3.016 16.277 1.00 95.38 208 GLY A N 1
ATOM 1585 C CA . GLY A 1 208 ? -6.761 -2.411 15.011 1.00 95.38 208 GLY A CA 1
ATOM 1586 C C . GLY A 1 208 ? -6.166 -3.415 14.036 1.00 95.38 208 GLY A C 1
ATOM 1587 O O . GLY A 1 208 ? -5.224 -4.132 14.362 1.00 95.38 208 GLY A O 1
ATOM 1588 N N . ALA A 1 209 ? -6.703 -3.445 12.827 1.00 95.19 209 ALA A N 1
ATOM 1589 C CA . ALA A 1 209 ? -6.144 -4.191 11.718 1.00 95.19 209 ALA A CA 1
ATOM 1590 C C . ALA A 1 209 ? -5.347 -3.243 10.826 1.00 95.19 209 ALA A C 1
ATOM 1592 O O . ALA A 1 209 ? -5.761 -2.108 10.580 1.00 95.19 209 ALA A O 1
ATOM 1593 N N . VAL A 1 210 ? -4.202 -3.709 10.341 1.00 92.88 210 VAL A N 1
ATOM 1594 C CA . VAL A 1 210 ? -3.377 -2.963 9.396 1.00 92.88 210 VAL A CA 1
ATOM 1595 C C . VAL A 1 210 ? -3.123 -3.819 8.164 1.00 92.88 210 VAL A C 1
ATOM 1597 O O . VAL A 1 210 ? -2.608 -4.927 8.283 1.00 92.88 210 VAL A O 1
ATOM 1600 N N . VAL A 1 211 ? -3.464 -3.304 6.989 1.00 90.50 211 VAL A N 1
ATOM 1601 C CA . VAL A 1 211 ? -3.275 -3.982 5.699 1.00 90.50 211 VAL A CA 1
ATOM 1602 C C . VAL A 1 211 ? -2.149 -3.292 4.941 1.00 90.50 211 VAL A C 1
ATOM 1604 O O . VAL A 1 211 ? -2.091 -2.061 4.917 1.00 90.50 211 VAL A O 1
ATOM 1607 N N . GLY A 1 212 ? -1.248 -4.080 4.351 1.00 82.25 212 GLY A N 1
ATOM 1608 C CA . GLY A 1 212 ? -0.135 -3.569 3.540 1.00 82.25 212 GLY A CA 1
ATOM 1609 C C . GLY A 1 212 ? 1.139 -3.196 4.307 1.00 82.25 212 GLY A C 1
ATOM 1610 O O . GLY A 1 212 ? 2.058 -2.584 3.766 1.00 82.25 212 GLY A O 1
ATOM 1611 N N . LEU A 1 213 ? 1.252 -3.619 5.570 1.00 72.50 213 LEU A N 1
ATOM 1612 C CA . LEU A 1 213 ? 2.549 -3.688 6.247 1.00 72.50 213 LEU A CA 1
ATOM 1613 C C . LEU A 1 213 ? 3.302 -4.922 5.736 1.00 72.50 213 LEU A C 1
ATOM 1615 O O . LEU A 1 213 ? 3.270 -5.966 6.382 1.00 72.50 213 LEU A O 1
ATOM 1619 N N . ASP A 1 214 ? 3.956 -4.820 4.583 1.00 69.81 214 ASP A N 1
ATOM 1620 C CA . ASP A 1 214 ? 4.701 -5.940 3.992 1.00 69.81 214 ASP A CA 1
ATOM 1621 C C . ASP A 1 214 ? 5.948 -6.270 4.841 1.00 69.81 214 ASP A C 1
ATOM 1623 O O . ASP A 1 214 ? 5.945 -7.176 5.675 1.00 69.81 214 ASP A O 1
ATOM 1627 N N . TYR A 1 215 ? 7.006 -5.464 4.719 1.00 57.50 215 TYR A N 1
ATOM 1628 C CA . TYR A 1 215 ? 8.283 -5.620 5.436 1.00 57.50 215 TYR A CA 1
ATOM 1629 C C . TYR A 1 215 ? 8.274 -5.014 6.851 1.00 57.50 215 TYR A C 1
ATOM 1631 O O . TYR A 1 215 ? 9.207 -5.183 7.639 1.00 57.50 215 TYR A O 1
ATOM 1639 N N . LEU A 1 216 ? 7.201 -4.302 7.196 1.00 65.88 216 LEU A N 1
ATOM 1640 C CA . LEU A 1 216 ? 7.066 -3.583 8.458 1.00 65.88 216 LEU A CA 1
ATOM 1641 C C . LEU A 1 216 ? 6.255 -4.343 9.511 1.00 65.88 216 LEU A C 1
ATOM 1643 O O . LEU A 1 216 ? 6.040 -3.807 10.592 1.00 65.88 216 LEU A O 1
ATOM 1647 N N . ARG A 1 217 ? 5.854 -5.602 9.288 1.00 72.69 217 ARG A N 1
ATOM 1648 C CA . ARG A 1 217 ? 5.136 -6.394 10.318 1.00 72.69 217 ARG A CA 1
ATOM 1649 C C . ARG A 1 217 ? 5.883 -6.454 11.643 1.00 72.69 217 ARG A C 1
ATOM 1651 O O . ARG A 1 217 ? 5.271 -6.392 12.709 1.00 72.69 217 ARG A O 1
ATOM 1658 N N . GLN A 1 218 ? 7.212 -6.490 11.570 1.00 69.62 218 GLN A N 1
ATOM 1659 C CA . GLN A 1 218 ? 8.097 -6.484 12.729 1.00 69.62 218 GLN A CA 1
ATOM 1660 C C . GLN A 1 218 ? 7.933 -5.253 13.636 1.00 69.62 218 GLN A C 1
ATOM 1662 O O . GLN A 1 218 ? 8.291 -5.338 14.806 1.00 69.62 218 GLN A O 1
ATOM 1667 N N . ILE A 1 219 ? 7.364 -4.136 13.155 1.00 73.81 219 ILE A N 1
ATOM 1668 C CA . ILE A 1 219 ? 7.134 -2.939 13.982 1.00 73.81 219 ILE A CA 1
ATOM 1669 C C . ILE A 1 219 ? 5.882 -3.060 14.857 1.00 73.81 219 ILE A C 1
ATOM 1671 O O . ILE A 1 219 ? 5.801 -2.395 15.891 1.00 73.81 219 ILE A O 1
ATOM 1675 N N . LEU A 1 220 ? 4.917 -3.911 14.483 1.00 79.38 220 LEU A N 1
ATOM 1676 C CA . LEU A 1 220 ? 3.659 -4.046 15.223 1.00 79.38 220 LEU A CA 1
ATOM 1677 C C . LEU A 1 220 ? 3.856 -4.699 16.584 1.00 79.38 220 LEU A C 1
ATOM 1679 O O . LEU A 1 220 ? 3.250 -4.262 17.556 1.00 79.38 220 LEU A O 1
ATOM 1683 N N . LEU A 1 221 ? 4.718 -5.713 16.680 1.00 79.56 221 LEU A N 1
ATOM 1684 C CA . LEU A 1 221 ? 4.976 -6.400 17.947 1.00 79.56 221 LEU A CA 1
ATOM 1685 C C . LEU A 1 221 ? 5.563 -5.449 19.013 1.00 79.56 221 LEU A C 1
ATOM 1687 O O . LEU A 1 221 ? 4.980 -5.351 20.098 1.00 79.56 221 LEU A O 1
ATOM 1691 N N . PRO A 1 222 ? 6.648 -4.693 18.740 1.00 79.81 222 PRO A N 1
ATOM 1692 C CA . PRO A 1 222 ? 7.127 -3.645 19.637 1.00 79.81 222 PRO A CA 1
ATOM 1693 C C . PRO A 1 222 ? 6.070 -2.579 19.934 1.00 79.81 222 PRO A C 1
ATOM 1695 O O . PRO A 1 222 ? 5.954 -2.144 21.078 1.00 79.81 222 PRO A O 1
ATOM 1698 N N . LEU A 1 223 ? 5.287 -2.166 18.933 1.00 79.75 223 LEU A N 1
ATOM 1699 C CA . LEU A 1 223 ? 4.261 -1.140 19.101 1.00 79.75 223 LEU A CA 1
ATOM 1700 C C . LEU A 1 223 ? 3.134 -1.605 20.032 1.00 79.75 223 LEU A C 1
ATOM 1702 O O . LEU A 1 223 ? 2.765 -0.858 20.936 1.00 79.75 223 LEU A O 1
ATOM 1706 N N . ASN A 1 224 ? 2.649 -2.840 19.884 1.00 85.44 224 ASN A N 1
ATOM 1707 C CA . ASN A 1 224 ? 1.664 -3.450 20.781 1.00 85.44 224 ASN A CA 1
ATOM 1708 C C . ASN A 1 224 ? 2.190 -3.531 22.210 1.00 85.44 224 ASN A C 1
ATOM 1710 O O . ASN A 1 224 ? 1.502 -3.100 23.127 1.00 85.44 224 ASN A O 1
ATOM 1714 N N . ARG A 1 225 ? 3.429 -4.003 22.405 1.00 82.25 225 ARG A N 1
ATOM 1715 C CA . ARG A 1 225 ? 4.050 -4.067 23.741 1.00 82.25 225 ARG A CA 1
ATOM 1716 C C . ARG A 1 225 ? 4.175 -2.687 24.382 1.00 82.25 225 ARG A C 1
ATOM 1718 O O . ARG A 1 225 ? 3.869 -2.527 25.556 1.00 82.25 225 ARG A O 1
ATOM 1725 N N . LEU A 1 226 ? 4.598 -1.689 23.608 1.00 78.75 226 LEU A N 1
ATOM 1726 C CA . LEU A 1 226 ? 4.817 -0.326 24.095 1.00 78.75 226 LEU A CA 1
ATOM 1727 C C . LEU A 1 226 ? 3.512 0.418 24.408 1.00 78.75 226 LEU A C 1
ATOM 1729 O O . LEU A 1 226 ? 3.499 1.321 25.243 1.00 78.75 226 LEU A O 1
ATOM 1733 N N . THR A 1 227 ? 2.437 0.104 23.688 1.00 78.06 227 THR A N 1
ATOM 1734 C CA . THR A 1 227 ? 1.174 0.854 23.757 1.00 78.06 227 THR A CA 1
ATOM 1735 C C . THR A 1 227 ? 0.035 0.066 24.385 1.00 78.06 227 THR A C 1
ATOM 1737 O O . THR A 1 227 ? -1.020 0.641 24.607 1.00 78.06 227 THR A O 1
ATOM 1740 N N . GLY A 1 228 ? 0.217 -1.221 24.685 1.00 80.81 228 GLY A N 1
ATOM 1741 C CA . GLY A 1 228 ? -0.833 -2.100 25.206 1.00 80.81 228 GLY A CA 1
ATOM 1742 C C . GLY A 1 228 ? -2.011 -2.285 24.245 1.00 80.81 228 GLY A C 1
ATOM 1743 O O . GLY A 1 228 ? -3.129 -2.490 24.702 1.00 80.81 228 GLY A O 1
ATOM 1744 N N . ARG A 1 229 ? -1.793 -2.134 22.933 1.00 83.31 229 ARG A N 1
ATOM 1745 C CA . ARG A 1 229 ? -2.842 -2.257 21.910 1.00 83.31 229 ARG A CA 1
ATOM 1746 C C . ARG A 1 229 ? -2.939 -3.680 21.363 1.00 83.31 229 ARG A C 1
ATOM 1748 O O . ARG A 1 229 ? -1.954 -4.414 21.333 1.00 83.31 229 ARG A O 1
ATOM 1755 N N . ASN A 1 230 ? -4.120 -4.011 20.849 1.00 90.38 230 ASN A N 1
ATOM 1756 C CA . ASN A 1 230 ? -4.373 -5.209 20.055 1.00 90.38 230 ASN A CA 1
ATOM 1757 C C . ASN A 1 230 ? -4.314 -4.863 18.557 1.00 90.38 230 ASN A C 1
ATOM 1759 O O . ASN A 1 230 ? -5.348 -4.622 17.927 1.00 90.38 230 ASN A O 1
ATOM 1763 N N . LEU A 1 231 ? -3.098 -4.736 18.006 1.00 91.94 231 LEU A N 1
ATOM 1764 C CA . LEU A 1 231 ? -2.890 -4.514 16.569 1.00 91.94 231 LEU A CA 1
ATOM 1765 C C . LEU A 1 231 ? -2.420 -5.765 15.850 1.00 91.94 231 LEU A C 1
ATOM 1767 O O . LEU A 1 231 ? -1.534 -6.470 16.335 1.00 91.94 231 LEU A O 1
ATOM 1771 N N . ARG A 1 232 ? -2.945 -5.988 14.646 1.00 92.94 232 ARG A N 1
ATOM 1772 C CA . ARG A 1 232 ? -2.565 -7.121 13.805 1.00 92.94 232 ARG A CA 1
ATOM 1773 C C . ARG A 1 232 ? -2.418 -6.710 12.341 1.00 92.94 232 ARG A C 1
ATOM 1775 O O . ARG A 1 232 ? -3.205 -5.914 11.839 1.00 92.94 232 ARG A O 1
ATOM 1782 N N . ALA A 1 233 ? -1.392 -7.247 11.681 1.00 90.88 233 ALA A N 1
ATOM 1783 C CA . ALA A 1 23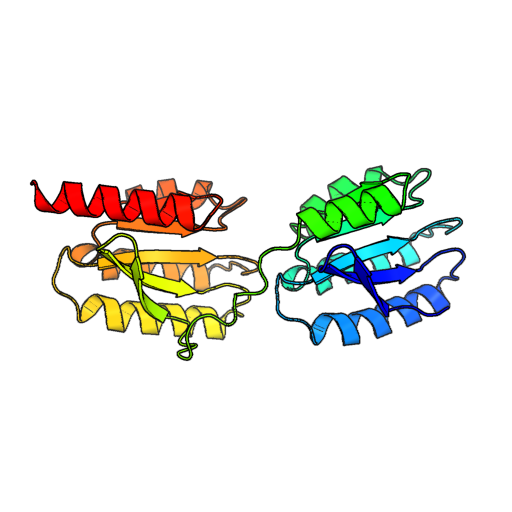3 ? -1.193 -7.088 10.243 1.00 90.88 233 ALA A CA 1
ATOM 1784 C C . ALA A 1 233 ? -1.948 -8.167 9.462 1.00 90.88 233 ALA A C 1
ATOM 1786 O O . ALA A 1 233 ? -2.019 -9.315 9.913 1.00 90.88 233 ALA A O 1
ATOM 1787 N N . PHE A 1 234 ? -2.436 -7.790 8.286 1.00 88.81 234 PHE A N 1
ATOM 1788 C CA . PHE A 1 234 ? -3.115 -8.657 7.331 1.00 88.81 234 PHE A CA 1
ATOM 1789 C C . PHE A 1 234 ? -2.612 -8.388 5.914 1.00 88.81 234 PHE A C 1
ATOM 1791 O O . PHE A 1 234 ? -2.098 -7.306 5.615 1.00 88.81 234 PHE A O 1
ATOM 1798 N N . ASP A 1 235 ? -2.765 -9.396 5.063 1.00 83.38 235 ASP A N 1
ATOM 1799 C CA . ASP A 1 235 ? -2.434 -9.331 3.640 1.00 83.38 235 ASP A CA 1
ATOM 1800 C C . ASP A 1 235 ? -3.560 -8.674 2.823 1.00 83.38 235 ASP A C 1
ATOM 1802 O O . ASP A 1 235 ? -3.284 -7.992 1.839 1.00 83.38 235 ASP A O 1
ATOM 1806 N N . ASP A 1 236 ? -4.811 -8.800 3.274 1.00 86.56 236 ASP A N 1
ATOM 1807 C CA . ASP A 1 236 ? -6.006 -8.294 2.597 1.00 86.56 236 ASP A CA 1
ATOM 1808 C C . ASP A 1 236 ? -7.028 -7.657 3.567 1.00 86.56 236 ASP A C 1
ATOM 1810 O O . ASP A 1 236 ? -6.991 -7.870 4.786 1.00 86.56 236 ASP A O 1
ATOM 1814 N N . GLU A 1 237 ? -7.934 -6.836 3.020 1.00 87.25 237 GLU A N 1
ATOM 1815 C CA . GLU A 1 237 ? -8.955 -6.110 3.791 1.00 87.25 237 GLU A CA 1
ATOM 1816 C C . GLU A 1 237 ? -10.038 -7.036 4.372 1.00 87.25 237 GLU A C 1
ATOM 1818 O O . GLU A 1 237 ? -10.480 -6.807 5.499 1.00 87.25 237 GLU A O 1
ATOM 1823 N N . ASP A 1 238 ? -10.433 -8.095 3.663 1.00 86.56 238 ASP A N 1
ATOM 1824 C CA . ASP A 1 238 ? -11.540 -8.972 4.069 1.00 86.56 238 ASP A CA 1
ATOM 1825 C C . ASP A 1 238 ? -11.176 -9.801 5.308 1.00 86.56 238 ASP A C 1
ATOM 1827 O O . ASP A 1 238 ? -11.940 -9.874 6.280 1.00 86.56 238 ASP A O 1
ATOM 1831 N N . SER A 1 239 ? -9.962 -10.355 5.333 1.00 88.44 239 SER A N 1
ATOM 1832 C CA . SER A 1 239 ? -9.389 -11.043 6.491 1.00 88.44 239 SER A CA 1
ATOM 1833 C C . SER A 1 239 ? -9.272 -10.111 7.698 1.00 88.44 239 SER A C 1
ATOM 1835 O O . SER A 1 239 ? -9.585 -10.499 8.830 1.00 88.44 239 SER A O 1
ATOM 1837 N N . ALA A 1 240 ? -8.848 -8.865 7.469 1.00 94.19 240 ALA A N 1
ATOM 1838 C CA . ALA A 1 240 ? -8.748 -7.843 8.506 1.00 94.19 240 ALA A CA 1
ATOM 1839 C C . ALA A 1 240 ? -10.117 -7.495 9.111 1.00 94.19 240 ALA A C 1
ATOM 1841 O O . ALA A 1 240 ? -10.262 -7.463 10.336 1.00 94.19 240 ALA A O 1
ATOM 1842 N N . VAL A 1 241 ? -11.125 -7.263 8.269 1.00 92.62 241 VAL A N 1
ATOM 1843 C CA . VAL A 1 241 ? -12.501 -6.958 8.688 1.00 92.62 241 VAL A CA 1
ATOM 1844 C C . VAL A 1 241 ? -13.111 -8.127 9.457 1.00 92.62 241 VAL A C 1
ATOM 1846 O O . VAL A 1 241 ? -13.635 -7.925 10.556 1.00 92.62 241 VAL A O 1
ATOM 1849 N N . SER A 1 242 ? -12.969 -9.348 8.939 1.00 90.94 242 SER A N 1
ATOM 1850 C CA . SER A 1 242 ? -13.464 -10.568 9.586 1.00 90.94 242 SER A CA 1
ATOM 1851 C C . SER A 1 242 ? -12.892 -10.726 10.997 1.00 90.94 242 SER A C 1
ATOM 1853 O O . SER A 1 242 ? -13.614 -11.031 11.953 1.00 90.94 242 SER A O 1
ATOM 1855 N N . TRP A 1 243 ? -11.589 -10.470 11.154 1.00 95.56 243 TRP A N 1
ATOM 1856 C CA . TRP A 1 243 ? -10.937 -10.500 12.457 1.00 95.56 243 TRP A CA 1
ATOM 1857 C C . TRP A 1 243 ? -11.434 -9.383 13.383 1.00 95.56 243 TRP A C 1
ATOM 1859 O O . TRP A 1 243 ? -11.775 -9.669 14.529 1.00 95.56 243 TRP A O 1
ATOM 1869 N N . LEU A 1 244 ? -11.554 -8.140 12.902 1.00 95.38 244 LEU A N 1
ATOM 1870 C CA . LEU A 1 244 ? -12.084 -7.025 13.700 1.00 95.38 244 LEU A CA 1
ATOM 1871 C C . LEU A 1 244 ? -13.509 -7.297 14.199 1.00 95.38 244 LEU A C 1
ATOM 1873 O O . LEU A 1 244 ? -13.818 -7.028 15.360 1.00 95.38 244 LEU A O 1
ATOM 1877 N N . ALA A 1 245 ? -14.367 -7.872 13.356 1.00 91.88 245 ALA A N 1
ATOM 1878 C CA . ALA A 1 245 ? -15.716 -8.264 13.747 1.00 91.88 245 ALA A CA 1
ATOM 1879 C C . ALA A 1 245 ? -15.703 -9.363 14.826 1.00 91.88 245 ALA A C 1
ATOM 1881 O O . ALA A 1 245 ? -16.525 -9.353 15.745 1.00 91.88 245 ALA A O 1
ATOM 1882 N N . ALA A 1 246 ? -14.764 -10.310 14.754 1.00 92.81 246 ALA A N 1
ATOM 1883 C CA . ALA A 1 246 ? -14.587 -11.321 15.793 1.00 92.81 246 ALA A CA 1
ATOM 1884 C C . ALA A 1 246 ? -14.106 -10.713 17.123 1.00 92.81 246 ALA A C 1
ATOM 1886 O O . ALA A 1 246 ? -14.665 -11.050 18.169 1.00 92.81 246 ALA A O 1
ATOM 1887 N N . GLU A 1 247 ? -13.133 -9.797 17.089 1.00 93.56 247 GLU A N 1
ATOM 1888 C CA . GLU A 1 247 ? -12.643 -9.077 18.274 1.00 93.56 247 GLU A CA 1
ATOM 1889 C C . GLU A 1 247 ? -13.749 -8.251 18.930 1.00 93.56 247 GLU A C 1
ATOM 1891 O O . GLU A 1 247 ? -13.925 -8.308 20.144 1.00 93.56 247 GLU A O 1
ATOM 1896 N N . TRP A 1 248 ? -14.571 -7.570 18.133 1.00 90.06 248 TRP A N 1
ATOM 1897 C CA . TRP A 1 248 ? -15.731 -6.841 18.639 1.00 90.06 248 TRP A CA 1
ATOM 1898 C C . TRP A 1 248 ? -16.710 -7.733 19.398 1.00 90.06 248 TRP A C 1
ATOM 1900 O O . TRP A 1 248 ? -17.166 -7.397 20.486 1.00 90.06 248 TRP A O 1
ATOM 1910 N N . ARG A 1 249 ? -17.031 -8.911 18.849 1.00 91.00 249 ARG A N 1
ATOM 1911 C CA . ARG A 1 249 ? -17.914 -9.864 19.536 1.00 91.00 249 ARG A CA 1
ATOM 1912 C C . ARG A 1 249 ? -17.283 -10.402 20.820 1.00 91.00 249 ARG A C 1
ATOM 1914 O O . ARG A 1 249 ? -18.013 -10.785 21.727 1.00 91.00 249 ARG A O 1
ATOM 1921 N N . ARG A 1 250 ? -15.952 -10.504 20.900 1.00 90.81 250 ARG A N 1
ATOM 1922 C CA . ARG A 1 250 ? -15.245 -10.909 22.129 1.00 90.81 250 ARG A CA 1
ATOM 1923 C C . ARG A 1 250 ? -15.340 -9.821 23.193 1.00 90.81 250 ARG A C 1
ATOM 1925 O O . ARG A 1 250 ? -15.822 -10.115 24.277 1.00 90.81 250 ARG A O 1
ATOM 1932 N N . SER A 1 251 ? -15.041 -8.572 22.842 1.00 87.75 251 SER A N 1
ATOM 1933 C CA . SER A 1 251 ? -15.054 -7.444 23.785 1.00 87.75 251 SER A CA 1
ATOM 1934 C C . SER A 1 251 ? -16.442 -7.077 24.328 1.00 87.75 251 SER A C 1
ATOM 1936 O O . SER A 1 251 ? -16.552 -6.199 25.171 1.00 87.75 251 SER A O 1
ATOM 1938 N N . ARG A 1 252 ? -17.515 -7.663 23.784 1.00 84.31 252 ARG A N 1
ATOM 1939 C CA . ARG A 1 252 ? -18.905 -7.475 24.239 1.00 84.31 252 ARG A CA 1
ATOM 1940 C C . ARG A 1 252 ? -19.413 -8.619 25.119 1.00 84.31 252 ARG A C 1
ATOM 1942 O O . ARG A 1 252 ? -20.549 -8.556 25.576 1.00 84.31 252 ARG A O 1
ATOM 1949 N N . ARG A 1 253 ? -18.622 -9.684 25.271 1.00 78.06 253 ARG A N 1
ATOM 1950 C CA . ARG A 1 253 ? -18.938 -10.858 26.101 1.00 78.06 253 ARG A CA 1
ATOM 1951 C C . ARG A 1 253 ? -18.193 -10.866 27.437 1.00 78.06 253 ARG A C 1
ATOM 1953 O O . ARG A 1 253 ? -18.556 -11.663 28.295 1.00 78.06 253 ARG A O 1
ATOM 1960 N N . GLU A 1 254 ? -17.175 -10.024 27.565 1.00 54.34 254 GLU A N 1
ATOM 1961 C CA . GLU A 1 254 ? -16.446 -9.712 28.801 1.00 54.34 254 GLU A CA 1
ATOM 1962 C C . GLU A 1 254 ? -17.093 -8.511 29.497 1.00 54.34 254 GLU A C 1
ATOM 1964 O O . GLU A 1 254 ? -17.144 -8.528 30.746 1.00 54.34 254 GLU A O 1
#

Secondary structure (DSSP, 8-state):
---SEEEEETTEEEEEEE-TT--HHHHHHHHHHHHHHHHTSPTT-EEEEEE-TT----HHHHHHHHHHHHHTTTTEEEEEEE--SS-TTHHHHHHHHHT--EEEES-HHHHHHHHHHT---------S---SEEEEEETTEEEEEEE-TT--HHHHHHHHHHHHHHHHTSPTT-EEEEEE--S----HHHHHHHHHHHHHTTTTEEEEEEE--STTHHHHHHHHHHHT--EEEESSHHHHHHHHHHHHHHHTT-

Sequence (254 aa):
MDTPRFVTHRGANILVLDYAGASASQLCAILKESEEVIRKQPQGSLLMLTRMHGYEFGSESNQLLLTHIDGNGPWACASAVVGLDHLTAVIPIANRLANRNLKAFDDEDAALDWLASQQRPAPAAADTDDAPVRFVPRDGVRILRIDFRGAGEQALLARVNAAAAIIKEQPEHSVLTLTLVHGVSYNREITSAIKAYVRGNRPYVVAGAVVGLDYLRQILLPLNRLTGRNLRAFDDEDSAVSWLAAEWRRSRRE

pLDDT: mean 81.93, std 12.35, range [31.22, 96.5]